Protein AF-A0A7V2SZ20-F1 (afdb_monomer)

InterPro domains:
  IPR017896 4Fe-4S ferredoxin-type, iron-sulphur binding domain [PS51379] (217-249)
  IPR017900 4Fe-4S ferredoxin, iron-sulphur binding, conserved site [PS00198] (228-239)

Organism: NCBI:txid1156395

pLDDT: mean 83.68, std 10.07, range [47.56, 97.12]

Secondary structure (DSSP, 8-state):
----EEEEEHHHHHHHHHTS-TTEEEE--HHHHTS--S--TTSHHHHHS-SS----B-----TTSTTTT--BPPPPPSSEEEEEEE-HHHHHHHHHHHTT-TT-HHHHHHHHHSEEEEE--SS--TT--TTTTT--TT--TT-SEEEEEETTEEEEEEEEE-SHHHHHHHHHTSGGGSEE-SSHHHHHHHHHHT----S----SHHHHTS-HHHHHT-THHHHHHTT-----HHHHH-TT---------

Structure (mmCIF, N/CA/C/O backbone):
data_AF-A0A7V2SZ20-F1
#
_entry.id   AF-A0A7V2SZ20-F1
#
loop_
_atom_site.group_PDB
_atom_site.id
_atom_site.type_symbol
_atom_site.label_atom_id
_atom_site.label_alt_id
_atom_site.label_comp_id
_atom_site.label_asym_id
_atom_site.label_entity_id
_atom_site.label_seq_id
_atom_site.pdbx_PDB_ins_code
_atom_site.Cartn_x
_atom_site.Cartn_y
_atom_site.Cartn_z
_atom_site.occupancy
_atom_site.B_iso_or_equiv
_atom_site.auth_seq_id
_atom_site.auth_comp_id
_atom_site.auth_asym_id
_atom_site.auth_atom_id
_atom_site.pdbx_PDB_model_num
ATOM 1 N N . MET A 1 1 ? 5.668 -12.958 22.978 1.00 47.56 1 MET A N 1
ATOM 2 C CA . MET A 1 1 ? 5.642 -11.815 22.041 1.00 47.56 1 MET A CA 1
ATOM 3 C C . MET A 1 1 ? 5.321 -10.561 22.834 1.00 47.56 1 MET A C 1
ATOM 5 O O . MET A 1 1 ? 4.326 -10.561 23.548 1.00 47.56 1 MET A O 1
ATOM 9 N N . ARG A 1 2 ? 6.185 -9.540 22.807 1.00 55.19 2 ARG A N 1
ATOM 10 C CA . ARG A 1 2 ? 5.861 -8.229 23.386 1.00 55.19 2 ARG A CA 1
ATOM 11 C C . ARG A 1 2 ? 4.983 -7.512 22.365 1.00 55.19 2 ARG A C 1
ATOM 13 O O . ARG A 1 2 ? 5.478 -7.175 21.301 1.00 55.19 2 ARG A O 1
ATOM 20 N N . TYR A 1 3 ? 3.700 -7.337 22.652 1.00 61.41 3 TYR A N 1
ATOM 21 C CA . TYR A 1 3 ? 2.821 -6.573 21.772 1.00 61.41 3 TYR A CA 1
ATOM 22 C C . TYR A 1 3 ? 3.306 -5.115 21.709 1.00 61.41 3 TYR A C 1
ATOM 24 O O . TYR A 1 3 ? 3.469 -4.470 22.748 1.00 61.41 3 TYR A O 1
ATOM 32 N N . SER A 1 4 ? 3.564 -4.604 20.503 1.00 76.88 4 SER A N 1
ATOM 33 C CA . SER A 1 4 ? 3.861 -3.190 20.253 1.00 76.88 4 SER A CA 1
ATOM 34 C C . SER A 1 4 ? 2.567 -2.505 19.814 1.00 76.88 4 SER A C 1
ATOM 36 O O . SER A 1 4 ? 2.283 -2.366 18.621 1.00 76.88 4 SER A O 1
ATOM 38 N N . VAL A 1 5 ? 1.729 -2.186 20.797 1.00 86.75 5 VAL A N 1
ATOM 39 C CA . VAL A 1 5 ? 0.453 -1.510 20.568 1.00 86.75 5 VAL A CA 1
ATOM 40 C C . VAL A 1 5 ? 0.502 -0.135 21.185 1.00 86.75 5 VAL A C 1
ATOM 42 O O . VAL A 1 5 ? 0.934 0.038 22.330 1.00 86.75 5 VAL A O 1
ATOM 45 N N . TYR A 1 6 ? 0.062 0.823 20.393 1.00 90.25 6 TYR A N 1
ATOM 46 C CA . TYR A 1 6 ? 0.152 2.229 20.695 1.00 90.25 6 TYR A CA 1
ATOM 47 C C . TYR A 1 6 ? -1.144 2.930 20.319 1.00 90.25 6 TYR A C 1
ATOM 49 O O . TYR A 1 6 ? -1.797 2.552 19.350 1.00 90.25 6 TYR A O 1
ATOM 57 N N . ARG A 1 7 ? -1.486 3.978 21.059 1.00 90.69 7 ARG A N 1
ATOM 58 C CA . ARG A 1 7 ? -2.560 4.912 20.731 1.00 90.69 7 ARG A CA 1
ATOM 59 C C . ARG A 1 7 ? -1.986 6.262 20.334 1.00 90.69 7 ARG A C 1
ATOM 61 O O . ARG A 1 7 ? -0.976 6.698 20.891 1.00 90.69 7 ARG A O 1
ATOM 68 N N . ILE A 1 8 ? -2.668 6.926 19.412 1.00 90.88 8 ILE A N 1
ATOM 69 C CA . ILE A 1 8 ? -2.431 8.322 19.045 1.00 90.88 8 ILE A CA 1
ATOM 70 C C . ILE A 1 8 ? -3.767 9.034 18.853 1.00 90.88 8 ILE A C 1
ATOM 72 O O . ILE A 1 8 ? -4.726 8.443 18.357 1.00 90.88 8 ILE A O 1
ATOM 76 N N . GLU A 1 9 ? -3.829 10.304 19.232 1.00 90.31 9 GLU A N 1
ATOM 77 C CA . GLU A 1 9 ? -4.946 11.175 18.868 1.00 90.31 9 GLU A CA 1
ATOM 78 C C . GLU A 1 9 ? -4.891 11.476 17.364 1.00 90.31 9 GLU A C 1
ATOM 80 O O . GLU A 1 9 ? -3.842 11.854 16.839 1.00 90.31 9 GLU A O 1
ATOM 85 N N . ARG A 1 10 ? -6.018 11.366 16.657 1.00 87.94 10 ARG A N 1
ATOM 86 C CA . ARG A 1 10 ? -6.118 11.633 15.211 1.00 87.94 10 ARG A CA 1
ATOM 87 C C . ARG A 1 10 ? -5.582 13.002 14.836 1.00 87.94 10 ARG A C 1
ATOM 89 O O . ARG A 1 10 ? -4.853 13.118 13.857 1.00 87.94 10 ARG A O 1
ATOM 96 N N . ALA A 1 11 ? -5.905 14.019 15.633 1.00 86.19 11 ALA A N 1
ATOM 97 C CA . ALA A 1 11 ? -5.459 15.391 15.406 1.00 86.19 11 ALA A CA 1
ATOM 98 C C . ALA A 1 11 ? -3.926 15.535 15.439 1.00 86.19 11 ALA A C 1
ATOM 100 O O . ALA A 1 11 ? -3.379 16.434 14.808 1.00 86.19 11 ALA A O 1
ATOM 101 N N . ARG A 1 12 ? -3.233 14.628 16.137 1.00 87.62 12 ARG A N 1
ATOM 102 C CA . ARG A 1 12 ? -1.775 14.630 16.298 1.00 87.62 12 ARG A CA 1
ATOM 103 C C . ARG A 1 12 ? -1.058 13.711 15.315 1.00 87.62 12 ARG A C 1
ATOM 105 O O . ARG A 1 12 ? 0.167 13.682 15.289 1.00 87.62 12 ARG A O 1
ATOM 112 N N . LEU A 1 13 ? -1.798 12.964 14.497 1.00 86.25 13 LEU A N 1
ATOM 113 C CA . LEU A 1 13 ? -1.219 12.006 13.565 1.00 86.25 13 LEU A CA 1
ATOM 114 C C . LEU A 1 13 ? -0.343 12.691 12.513 1.00 86.25 13 LEU A C 1
ATOM 116 O O . LEU A 1 13 ? 0.813 12.322 12.347 1.00 86.25 13 LEU A O 1
ATOM 120 N N . ILE A 1 14 ? -0.877 13.709 11.836 1.00 83.38 14 ILE A N 1
ATOM 121 C CA . ILE A 1 14 ? -0.133 14.447 10.807 1.00 83.38 14 ILE A CA 1
ATOM 122 C C . ILE A 1 14 ? 1.063 15.185 11.421 1.00 83.38 14 ILE A C 1
ATOM 124 O O . ILE A 1 14 ? 2.145 15.183 10.843 1.00 83.38 14 ILE A O 1
ATOM 128 N N . GLU A 1 15 ? 0.903 15.754 12.621 1.00 84.81 15 GLU A N 1
ATOM 129 C CA . GLU A 1 15 ? 2.015 16.344 13.378 1.00 84.81 15 GLU A CA 1
ATOM 130 C C . GLU A 1 15 ? 3.124 15.309 13.616 1.00 84.81 15 GLU A C 1
ATOM 132 O O . GLU A 1 15 ? 4.286 15.581 13.327 1.00 84.81 15 GLU A O 1
ATOM 137 N N . ALA A 1 16 ? 2.766 14.102 14.060 1.00 87.38 16 ALA A N 1
ATOM 138 C CA . ALA A 1 16 ? 3.731 13.043 14.315 1.00 87.38 16 ALA A CA 1
ATOM 139 C C . ALA A 1 16 ? 4.468 12.577 13.056 1.00 87.38 16 ALA A C 1
ATOM 141 O O . ALA A 1 16 ? 5.669 12.323 13.113 1.00 87.38 16 ALA A O 1
ATOM 142 N N . LEU A 1 17 ? 3.778 12.517 11.917 1.00 88.25 17 LEU A N 1
ATOM 143 C CA . LEU A 1 17 ? 4.405 12.213 10.631 1.00 88.25 17 LEU A CA 1
ATOM 144 C C . LEU A 1 17 ? 5.370 13.317 10.187 1.00 88.25 17 LEU A C 1
ATOM 146 O O . LEU A 1 17 ? 6.460 13.011 9.717 1.00 88.25 17 LEU A O 1
ATOM 150 N N . ASN A 1 18 ? 5.018 14.586 10.402 1.00 86.31 18 ASN A N 1
ATOM 151 C CA . ASN A 1 18 ? 5.876 15.729 10.074 1.00 86.31 18 ASN A CA 1
ATOM 152 C C . ASN A 1 18 ? 7.115 15.844 10.978 1.00 86.31 18 ASN A C 1
ATOM 154 O O . ASN A 1 18 ? 8.067 16.539 10.629 1.00 86.31 18 ASN A O 1
ATOM 158 N N . MET A 1 19 ? 7.108 15.192 12.144 1.00 87.50 19 MET A N 1
ATOM 159 C CA . MET A 1 19 ? 8.262 15.121 13.044 1.00 87.50 19 MET A CA 1
ATOM 160 C C . MET A 1 19 ? 9.274 14.040 12.651 1.00 87.50 19 MET A C 1
ATOM 162 O O . MET A 1 19 ? 10.372 14.018 13.212 1.00 87.50 19 MET A O 1
ATOM 166 N N . LEU A 1 20 ? 8.935 13.152 11.708 1.00 88.50 20 LEU A N 1
ATOM 167 C CA . LEU A 1 20 ? 9.898 12.199 11.169 1.00 88.50 20 LEU A CA 1
ATOM 168 C C . LEU A 1 20 ? 11.041 12.965 10.492 1.00 88.50 20 LEU A C 1
ATOM 170 O O . LEU A 1 20 ? 10.834 13.933 9.763 1.00 88.50 20 LEU A O 1
ATOM 174 N N . GLY A 1 21 ? 12.274 12.549 10.784 1.00 84.25 21 GLY A N 1
ATOM 175 C CA . GLY A 1 21 ? 13.464 13.227 10.283 1.00 84.25 21 GLY A CA 1
ATOM 176 C C . GLY A 1 21 ? 13.606 13.145 8.755 1.00 84.25 21 GLY A C 1
ATOM 177 O O . GLY A 1 21 ? 12.919 12.363 8.099 1.00 84.25 21 GLY A O 1
ATOM 178 N N . PRO A 1 22 ? 14.587 13.863 8.172 1.00 84.75 22 PRO A N 1
ATOM 179 C CA . PRO A 1 22 ? 14.825 13.892 6.722 1.00 84.75 22 PRO A CA 1
ATOM 180 C C . PRO A 1 22 ? 15.215 12.531 6.119 1.00 84.75 22 PRO A C 1
ATOM 182 O O . PRO A 1 22 ? 15.354 12.417 4.907 1.00 84.75 22 PRO A O 1
ATOM 185 N N . GLY A 1 23 ? 15.411 11.503 6.951 1.00 89.38 23 GLY A N 1
ATOM 186 C CA . GLY A 1 23 ? 15.614 10.122 6.523 1.00 89.38 23 GLY A CA 1
ATOM 187 C C . GLY A 1 23 ? 14.341 9.414 6.049 1.00 89.38 23 GLY A C 1
ATOM 188 O O . GLY A 1 23 ? 14.448 8.269 5.621 1.00 89.38 23 GLY A O 1
ATOM 189 N N . PHE A 1 24 ? 13.165 10.049 6.099 1.00 91.25 24 PHE A N 1
ATOM 190 C CA . PHE A 1 24 ? 11.902 9.464 5.639 1.00 91.25 24 PHE A CA 1
ATOM 191 C C . PHE A 1 24 ? 11.299 10.224 4.450 1.00 91.25 24 PHE A C 1
ATOM 193 O O . PHE A 1 24 ? 11.186 11.445 4.474 1.00 91.25 24 PHE A O 1
ATOM 200 N N . ASP A 1 25 ? 10.866 9.476 3.432 1.00 90.81 25 ASP A N 1
ATOM 201 C CA . ASP A 1 25 ? 9.968 9.951 2.368 1.00 90.81 25 ASP A CA 1
ATOM 202 C C . ASP A 1 25 ? 8.540 9.512 2.723 1.00 90.81 25 ASP A C 1
ATOM 204 O O . ASP A 1 25 ? 8.158 8.363 2.482 1.00 90.81 25 ASP A O 1
ATOM 208 N N . VAL A 1 26 ? 7.784 10.384 3.395 1.00 91.19 26 VAL A N 1
ATOM 209 C CA . VAL A 1 26 ? 6.439 10.067 3.898 1.00 91.19 26 VAL A CA 1
ATOM 210 C C . VAL A 1 26 ? 5.403 10.300 2.806 1.00 91.19 26 VAL A C 1
ATOM 212 O O . VAL A 1 26 ? 5.214 11.422 2.348 1.00 91.19 26 VAL A O 1
ATOM 215 N N . ARG A 1 27 ? 4.676 9.244 2.435 1.00 89.19 27 ARG A N 1
ATOM 216 C CA . ARG A 1 27 ? 3.598 9.295 1.443 1.00 89.19 27 ARG A CA 1
ATOM 217 C C . ARG A 1 27 ? 2.273 8.952 2.099 1.00 89.19 27 ARG A C 1
ATOM 219 O O . ARG A 1 27 ? 2.023 7.794 2.444 1.00 89.19 27 ARG A O 1
ATOM 226 N N . VAL A 1 28 ? 1.42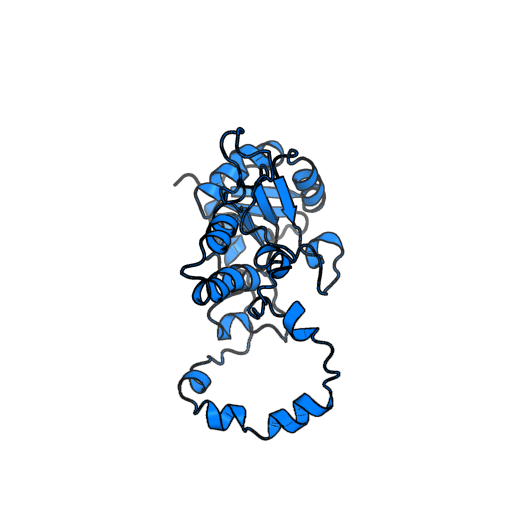1 9.961 2.251 1.00 85.38 28 VAL A N 1
ATOM 227 C CA . VAL A 1 28 ? 0.076 9.811 2.811 1.00 85.38 28 VAL A CA 1
ATOM 228 C C . VAL A 1 28 ? -0.950 9.928 1.677 1.00 85.38 28 VAL A C 1
ATOM 230 O O . VAL A 1 28 ? -0.963 10.928 0.961 1.00 85.38 28 VAL A O 1
ATOM 233 N N . PRO A 1 29 ? -1.822 8.930 1.460 1.00 75.56 29 PRO A N 1
ATOM 234 C CA . PRO A 1 29 ? -2.831 9.004 0.416 1.00 75.56 29 PRO A CA 1
ATOM 235 C C . PRO A 1 29 ? -3.794 10.196 0.603 1.00 75.56 29 PRO A C 1
ATOM 237 O O . PRO A 1 29 ? -4.192 10.479 1.737 1.00 75.56 29 PRO A O 1
ATOM 240 N N . PRO A 1 30 ? -4.303 10.806 -0.489 1.00 68.75 30 PRO A N 1
ATOM 241 C CA . PRO A 1 30 ? -5.163 11.998 -0.424 1.00 68.75 30 PRO A CA 1
ATOM 242 C C . PRO A 1 30 ? -6.405 11.854 0.466 1.00 68.75 30 PRO A C 1
ATOM 244 O O . PRO A 1 30 ? -6.830 12.799 1.122 1.00 68.75 30 PRO A O 1
ATOM 247 N N . HIS A 1 31 ? -6.964 10.646 0.564 1.00 68.56 31 HIS A N 1
ATOM 248 C CA . HIS A 1 31 ? -8.143 10.395 1.392 1.00 68.56 31 HIS A CA 1
ATOM 249 C C . HIS A 1 31 ? -7.899 10.589 2.903 1.00 68.56 31 HIS A C 1
ATOM 251 O O . HIS A 1 31 ? -8.866 10.690 3.654 1.00 68.56 31 HIS A O 1
ATOM 257 N N . LEU A 1 32 ? -6.637 10.606 3.348 1.00 67.00 32 LEU A N 1
ATOM 258 C CA . LEU A 1 32 ? -6.241 10.927 4.722 1.00 67.00 32 LEU A CA 1
ATOM 259 C C . LEU A 1 32 ? -5.760 12.374 4.877 1.00 67.00 32 LEU A C 1
ATOM 261 O O . LEU A 1 32 ? -5.959 12.944 5.944 1.00 67.00 32 LEU A O 1
ATOM 265 N N . GLU A 1 33 ? -5.159 12.966 3.843 1.00 63.44 33 GLU A N 1
ATOM 266 C CA . GLU A 1 33 ? -4.656 14.348 3.892 1.00 63.44 33 GLU A CA 1
ATOM 267 C C . GLU A 1 33 ? -5.748 15.393 3.638 1.00 63.44 33 GLU A C 1
ATOM 269 O O . GLU A 1 33 ? -5.880 16.356 4.390 1.00 63.44 33 GLU A O 1
ATOM 274 N N . THR A 1 34 ? -6.534 15.217 2.575 1.00 60.56 34 THR A N 1
ATOM 275 C CA . THR A 1 34 ? -7.498 16.216 2.082 1.00 60.56 34 THR A CA 1
ATOM 276 C C . THR A 1 34 ? -8.938 15.710 2.101 1.00 60.56 34 THR A C 1
ATOM 278 O O . THR A 1 34 ? -9.873 16.480 1.890 1.00 60.56 34 THR A O 1
ATOM 281 N N . GLY A 1 35 ? -9.139 14.410 2.347 1.00 60.69 35 GLY A N 1
ATOM 282 C CA . GLY A 1 35 ? -10.445 13.755 2.243 1.00 60.69 35 GLY A CA 1
ATOM 283 C C . GLY A 1 35 ? -10.925 13.575 0.798 1.00 60.69 35 GLY A C 1
ATOM 284 O O . GLY A 1 35 ? -12.025 13.066 0.574 1.00 60.69 35 GLY A O 1
ATOM 285 N N . GLU A 1 36 ? -10.113 13.957 -0.190 1.00 53.22 36 GLU A N 1
ATOM 286 C CA . GLU A 1 36 ? -10.433 13.806 -1.605 1.00 53.22 36 GLU A CA 1
ATOM 287 C C . GLU A 1 36 ? -10.162 12.380 -2.098 1.00 53.22 36 GLU A C 1
ATOM 289 O O . GLU A 1 36 ? -9.275 11.664 -1.623 1.00 53.22 36 GLU A O 1
ATOM 294 N N . SER A 1 37 ? -10.930 11.960 -3.105 1.00 52.62 37 SER A N 1
ATOM 295 C CA . SER A 1 37 ? -10.719 10.696 -3.809 1.00 52.62 37 SER A CA 1
ATOM 296 C C . SER A 1 37 ? -10.326 10.968 -5.261 1.00 52.62 37 SER A C 1
ATOM 298 O O . SER A 1 37 ? -11.117 11.532 -6.013 1.00 52.62 37 SER A O 1
ATOM 300 N N . GLY A 1 38 ? -9.137 10.540 -5.681 1.00 51.97 38 GLY A N 1
ATOM 301 C CA . GLY A 1 38 ? -8.628 10.763 -7.039 1.00 51.97 38 GLY A CA 1
ATOM 302 C C . GLY A 1 38 ? -7.131 10.462 -7.128 1.00 51.97 38 GLY A C 1
ATOM 303 O O . GLY A 1 38 ? -6.505 10.389 -6.074 1.00 51.97 38 GLY A O 1
ATOM 304 N N . PRO A 1 39 ? -6.570 10.225 -8.334 1.00 55.41 39 PRO A N 1
ATOM 305 C CA . PRO A 1 39 ? -5.152 9.917 -8.513 1.00 55.41 39 PRO A CA 1
ATOM 306 C C . PRO A 1 39 ? -4.273 11.028 -7.929 1.00 55.41 39 PRO A C 1
ATOM 308 O O . PRO A 1 39 ? -4.490 12.196 -8.233 1.00 55.41 39 PRO A O 1
ATOM 311 N N . GLY A 1 40 ? -3.305 10.665 -7.088 1.00 63.84 40 GLY A N 1
ATOM 312 C CA . GLY A 1 40 ? -2.394 11.606 -6.433 1.00 63.84 40 GLY A CA 1
ATOM 313 C C . GLY A 1 40 ? -0.974 11.050 -6.359 1.00 63.84 40 GLY A C 1
ATOM 314 O O . GLY A 1 40 ? -0.773 9.839 -6.450 1.00 63.84 40 GLY A O 1
ATOM 315 N N . GLU A 1 41 ? 0.010 11.930 -6.183 1.00 66.06 41 GLU A N 1
ATOM 316 C CA . GLU A 1 41 ? 1.439 11.573 -6.146 1.00 66.06 41 GLU A CA 1
ATOM 317 C C . GLU A 1 41 ? 1.789 10.621 -4.989 1.00 66.06 41 GLU A C 1
ATOM 319 O O . GLU A 1 41 ? 2.697 9.800 -5.111 1.00 66.06 41 GLU A O 1
ATOM 324 N N . ASN A 1 42 ? 0.992 10.641 -3.917 1.00 74.75 42 ASN A N 1
ATOM 325 C CA . ASN A 1 42 ? 1.162 9.813 -2.720 1.00 74.75 42 ASN A CA 1
ATOM 326 C C . ASN A 1 42 ? 0.414 8.467 -2.773 1.00 74.75 42 ASN A C 1
ATOM 328 O O . ASN A 1 42 ? 0.149 7.843 -1.744 1.00 74.75 42 ASN A O 1
ATOM 332 N N . MET A 1 43 ? 0.013 8.010 -3.961 1.00 79.25 43 MET A N 1
ATOM 333 C CA . MET A 1 43 ? -0.642 6.714 -4.121 1.00 79.25 43 MET A CA 1
ATOM 334 C C . MET A 1 43 ? 0.330 5.537 -4.076 1.00 79.25 43 MET A C 1
ATOM 336 O O . MET A 1 43 ? 1.502 5.633 -4.426 1.00 79.25 43 MET A O 1
ATOM 340 N N . VAL A 1 44 ? -0.206 4.357 -3.754 1.00 87.88 44 VAL A N 1
ATOM 341 C CA . VAL A 1 44 ? 0.557 3.103 -3.817 1.00 87.88 44 VAL A CA 1
ATOM 342 C C . VAL A 1 44 ? 1.142 2.851 -5.214 1.00 87.88 44 VAL A C 1
ATOM 344 O O . VAL A 1 44 ? 2.247 2.336 -5.339 1.00 87.88 44 VAL A O 1
ATOM 347 N N . LYS A 1 45 ? 0.437 3.266 -6.276 1.00 87.50 45 LYS A N 1
ATOM 348 C CA . LYS A 1 45 ? 0.864 3.063 -7.666 1.00 87.50 45 LYS A CA 1
ATOM 349 C C . LYS A 1 45 ? 2.111 3.872 -8.029 1.00 87.50 45 LYS A C 1
ATOM 351 O O . LYS A 1 45 ? 3.027 3.312 -8.610 1.00 87.50 45 LYS A O 1
ATOM 356 N N . THR A 1 46 ? 2.155 5.157 -7.685 1.00 85.62 46 THR A N 1
ATOM 357 C CA . THR A 1 46 ? 3.313 6.039 -7.940 1.00 85.62 46 THR A CA 1
ATOM 358 C C . THR A 1 46 ? 4.516 5.673 -7.075 1.00 85.62 46 THR A C 1
ATOM 360 O O . THR A 1 46 ? 5.649 6.017 -7.402 1.00 85.62 46 THR A O 1
ATOM 363 N N . PHE A 1 47 ? 4.284 4.969 -5.966 1.00 88.19 47 PHE A N 1
ATOM 364 C CA . PHE A 1 47 ? 5.341 4.314 -5.211 1.00 88.19 47 PHE A CA 1
ATOM 365 C C . PHE A 1 47 ? 5.866 3.057 -5.906 1.00 88.19 47 PHE A C 1
ATOM 367 O O . PHE A 1 47 ? 7.070 2.953 -6.088 1.00 88.19 47 PHE A O 1
ATOM 374 N N . MET A 1 48 ? 4.996 2.130 -6.318 1.00 88.31 48 MET A N 1
ATOM 375 C CA . MET A 1 48 ? 5.419 0.912 -7.027 1.00 88.31 48 MET A CA 1
ATOM 376 C C . MET A 1 48 ? 6.124 1.223 -8.350 1.00 88.31 48 MET A C 1
ATOM 378 O O . MET A 1 48 ? 7.093 0.556 -8.695 1.00 88.31 48 MET A O 1
ATOM 382 N N . PHE A 1 49 ? 5.632 2.235 -9.067 1.00 87.00 49 PHE A N 1
ATOM 383 C CA . PHE A 1 49 ? 6.047 2.585 -10.422 1.00 87.00 49 PHE A CA 1
ATOM 384 C C . PHE A 1 49 ? 6.407 4.077 -10.491 1.00 87.00 49 PHE A C 1
ATOM 386 O O . PHE A 1 49 ? 5.552 4.906 -10.835 1.00 87.00 49 PHE A O 1
ATOM 393 N N . PRO A 1 50 ? 7.642 4.453 -10.111 1.00 84.50 50 PRO A N 1
ATOM 394 C CA . PRO A 1 50 ? 8.120 5.819 -10.300 1.00 84.50 50 PRO A CA 1
ATOM 395 C C . PRO A 1 50 ? 8.143 6.185 -11.795 1.00 84.50 50 PRO A C 1
ATOM 397 O O . PRO A 1 50 ? 8.336 5.327 -12.649 1.00 84.50 50 PRO A O 1
ATOM 400 N N . GLN A 1 51 ? 7.920 7.465 -12.117 1.00 76.56 51 GLN A N 1
ATOM 401 C CA . GLN A 1 51 ? 7.804 7.925 -13.511 1.00 76.56 51 GLN A CA 1
ATOM 402 C C . GLN A 1 51 ? 9.135 7.823 -14.279 1.00 76.56 51 GLN A C 1
ATOM 404 O O . GLN A 1 51 ? 9.139 7.258 -15.368 1.00 76.56 51 GLN A O 1
ATOM 409 N N . PRO A 1 52 ? 10.267 8.294 -13.724 1.00 82.75 52 PRO A N 1
ATOM 410 C CA . PRO A 1 52 ? 11.571 7.803 -14.136 1.00 82.75 52 PRO A CA 1
ATOM 411 C C . PRO A 1 52 ? 12.165 6.879 -13.070 1.00 82.75 52 PRO A C 1
ATOM 413 O O . PRO A 1 52 ? 12.186 7.199 -11.878 1.00 82.75 52 PRO A O 1
ATOM 416 N N . GLU A 1 53 ? 12.724 5.762 -13.519 1.00 83.94 53 GLU A N 1
ATOM 417 C CA . GLU A 1 53 ? 13.574 4.897 -12.711 1.00 83.94 53 GLU A CA 1
ATOM 418 C C . GLU A 1 53 ? 14.964 4.849 -13.338 1.00 83.94 53 GLU A C 1
ATOM 420 O O . GLU A 1 53 ? 15.135 4.452 -14.489 1.00 83.94 53 GLU A O 1
ATOM 425 N N . VAL A 1 54 ? 15.973 5.305 -12.596 1.00 84.25 54 VAL A N 1
ATOM 426 C CA . VAL A 1 54 ? 17.357 5.241 -13.069 1.00 84.25 54 VAL A CA 1
ATOM 427 C C . VAL A 1 54 ? 17.816 3.793 -12.971 1.00 84.25 54 VAL A C 1
ATOM 429 O O . VAL A 1 54 ? 17.968 3.285 -11.867 1.00 84.25 54 VAL A O 1
ATOM 432 N N . LEU A 1 55 ? 18.068 3.143 -14.106 1.00 84.06 55 LEU A N 1
ATOM 433 C CA . LEU A 1 55 ? 18.578 1.768 -14.134 1.00 84.06 55 LEU A CA 1
ATOM 434 C C . LEU A 1 55 ? 20.102 1.714 -13.997 1.00 84.06 55 LEU A C 1
ATOM 436 O O . LEU A 1 55 ? 20.656 0.789 -13.414 1.00 84.06 55 LEU A O 1
ATOM 440 N N . PHE A 1 56 ? 20.808 2.716 -14.515 1.00 85.38 56 PHE A N 1
ATOM 441 C CA . PHE A 1 56 ? 22.258 2.792 -14.399 1.00 85.38 56 PHE A CA 1
ATOM 442 C C . PHE A 1 56 ? 22.762 4.221 -14.553 1.00 85.38 56 PHE A C 1
ATOM 444 O O . PHE A 1 56 ? 22.114 5.096 -15.123 1.00 85.38 56 PHE A O 1
ATOM 451 N N . THR A 1 57 ? 23.967 4.447 -14.046 1.00 84.56 57 THR A N 1
ATOM 452 C CA . THR A 1 57 ? 24.732 5.675 -14.241 1.00 84.56 57 THR A CA 1
ATOM 453 C C . THR A 1 57 ? 26.101 5.328 -14.807 1.00 84.56 57 THR A C 1
ATOM 455 O O . THR A 1 57 ? 26.649 4.264 -14.526 1.00 84.56 57 THR A O 1
ATOM 458 N N . PHE A 1 58 ? 26.671 6.229 -15.599 1.00 85.00 58 PHE A N 1
ATOM 459 C CA . PHE A 1 58 ? 28.038 6.108 -16.093 1.00 85.00 58 PHE A CA 1
ATOM 460 C C . PHE A 1 58 ? 28.693 7.487 -16.126 1.00 85.00 58 PHE A C 1
ATOM 462 O O . PHE A 1 58 ? 28.019 8.520 -16.165 1.00 85.00 58 PHE A O 1
ATOM 469 N N . LYS A 1 59 ? 30.025 7.516 -16.081 1.00 81.62 59 LYS A N 1
ATOM 470 C CA . LYS A 1 59 ? 30.801 8.756 -16.151 1.00 81.62 59 LYS A CA 1
ATOM 471 C C . LYS A 1 59 ? 31.523 8.829 -17.487 1.00 81.62 59 LYS A C 1
ATOM 473 O O . LYS A 1 59 ? 32.344 7.969 -17.789 1.00 81.62 59 LYS A O 1
ATOM 478 N N . LYS A 1 60 ? 31.269 9.899 -18.243 1.00 80.12 60 LYS A N 1
ATOM 479 C CA . LYS A 1 60 ? 32.114 10.283 -19.379 1.00 80.12 60 LYS A CA 1
ATOM 480 C C . LYS A 1 60 ? 33.324 11.046 -18.841 1.00 80.12 60 LYS A C 1
ATOM 482 O O . LYS A 1 60 ? 33.165 12.138 -18.299 1.00 80.12 60 LYS A O 1
ATOM 487 N N . ALA A 1 61 ? 34.521 10.488 -18.980 1.00 73.25 61 ALA A N 1
ATOM 488 C CA . ALA A 1 61 ? 35.771 11.184 -18.677 1.00 73.25 61 ALA A CA 1
ATOM 489 C C . ALA A 1 61 ? 36.864 10.783 -19.690 1.00 73.25 61 ALA A C 1
ATOM 491 O O . ALA A 1 61 ? 36.626 9.915 -20.529 1.00 73.25 61 ALA A O 1
ATOM 492 N N . PRO A 1 62 ? 38.045 11.428 -19.688 1.00 72.94 62 PRO A N 1
ATOM 493 C CA . PRO A 1 62 ? 39.145 11.030 -20.561 1.00 72.94 62 PRO A CA 1
ATOM 494 C C . PRO A 1 62 ? 39.546 9.568 -20.296 1.00 72.94 62 PRO A C 1
ATOM 496 O O . PRO A 1 62 ? 39.514 9.163 -19.135 1.00 72.94 62 PRO A O 1
ATOM 499 N N . PRO A 1 63 ? 40.025 8.807 -21.299 1.00 66.88 63 PRO A N 1
ATOM 500 C CA . PRO A 1 63 ? 40.379 7.383 -21.158 1.00 66.88 63 PRO A CA 1
ATOM 501 C C . PRO A 1 63 ? 41.425 7.064 -20.075 1.00 66.88 63 PRO A C 1
ATOM 503 O O . PRO A 1 63 ? 41.694 5.906 -19.784 1.00 66.88 63 PRO A O 1
ATOM 506 N N . THR A 1 64 ? 42.070 8.091 -19.522 1.00 71.12 64 THR A N 1
ATOM 507 C CA . THR A 1 64 ? 43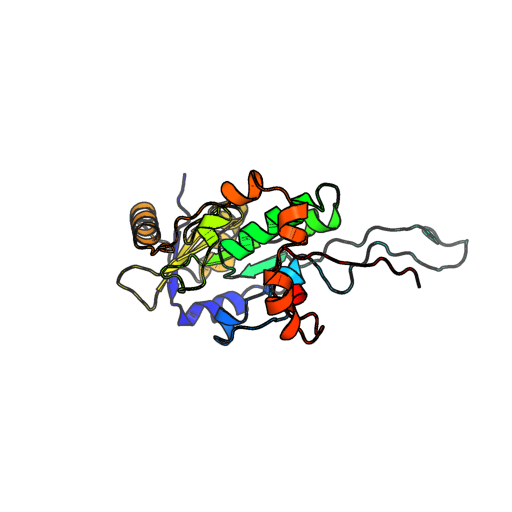.075 8.004 -18.461 1.00 71.12 64 THR A CA 1
ATOM 508 C C . THR A 1 64 ? 42.487 8.035 -17.051 1.00 71.12 64 THR A C 1
ATOM 510 O O . THR A 1 64 ? 43.239 7.883 -16.093 1.00 71.12 64 THR A O 1
ATOM 513 N N . ALA A 1 65 ? 41.191 8.313 -16.895 1.00 70.81 65 ALA A N 1
ATOM 514 C CA . ALA A 1 65 ? 40.528 8.273 -15.599 1.00 70.81 65 ALA A CA 1
ATOM 515 C C . ALA A 1 65 ? 40.073 6.841 -15.279 1.00 70.81 65 ALA A C 1
ATOM 517 O O . ALA A 1 65 ? 39.598 6.118 -16.152 1.00 70.81 65 ALA A O 1
ATOM 518 N N . GLU A 1 66 ? 40.214 6.437 -14.017 1.00 69.81 66 GLU A N 1
ATOM 519 C CA . GLU A 1 66 ? 39.606 5.202 -13.524 1.00 69.81 66 GLU A CA 1
ATOM 520 C C . GLU A 1 66 ? 38.073 5.306 -13.629 1.00 69.81 66 GLU A C 1
ATOM 522 O O . GLU A 1 66 ? 37.498 6.387 -13.477 1.00 69.81 66 GLU A O 1
ATOM 527 N N . ASP A 1 67 ? 37.413 4.177 -13.892 1.00 67.44 67 ASP A N 1
ATOM 528 C CA . ASP A 1 67 ? 35.951 4.041 -13.932 1.00 67.44 67 ASP A CA 1
ATOM 529 C C . ASP A 1 67 ? 35.184 4.794 -15.040 1.00 67.44 67 ASP A C 1
ATOM 531 O O . ASP A 1 67 ? 33.987 5.072 -14.902 1.00 67.44 67 ASP A O 1
ATOM 535 N N . VAL A 1 68 ? 35.844 5.118 -16.150 1.00 72.25 68 VAL A N 1
ATOM 536 C CA . VAL A 1 68 ? 35.187 5.683 -17.340 1.00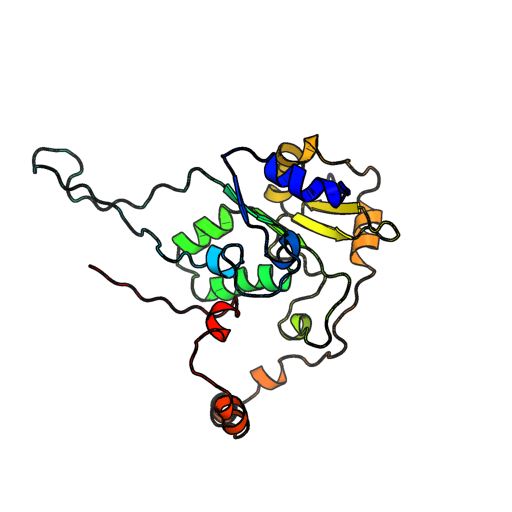 72.25 68 VAL A CA 1
ATOM 537 C C . VAL A 1 68 ? 34.415 4.601 -18.091 1.00 72.25 68 VAL A C 1
ATOM 539 O O . VAL A 1 68 ? 34.890 3.477 -18.217 1.00 72.25 68 VAL A O 1
ATOM 542 N N . ASP A 1 69 ? 33.216 4.944 -18.570 1.00 71.25 69 ASP A N 1
ATOM 543 C CA . ASP A 1 69 ? 32.319 4.059 -19.333 1.00 71.25 69 ASP A CA 1
ATOM 544 C C . ASP A 1 69 ? 31.878 2.772 -18.600 1.00 71.25 69 ASP A C 1
ATOM 546 O O . ASP A 1 69 ? 31.304 1.865 -19.204 1.00 71.25 69 ASP A O 1
ATOM 550 N N . LEU A 1 70 ? 32.079 2.694 -17.279 1.00 80.44 70 LEU A N 1
ATOM 551 C CA . LEU A 1 70 ? 31.529 1.618 -16.455 1.00 80.44 70 LEU A CA 1
ATOM 552 C C . LEU A 1 70 ? 30.085 1.933 -16.058 1.00 80.44 70 LEU A C 1
ATOM 554 O O . LEU A 1 70 ? 29.822 2.924 -15.371 1.00 80.44 70 LEU A O 1
ATOM 558 N N . LEU A 1 71 ? 29.165 1.051 -16.451 1.00 84.00 71 LEU A N 1
ATOM 559 C CA . LEU A 1 71 ? 27.786 1.059 -15.970 1.00 84.00 71 LEU A CA 1
ATOM 560 C C . LEU A 1 71 ? 27.759 0.737 -14.473 1.00 84.00 71 LEU A C 1
ATOM 562 O O . LEU A 1 71 ? 28.351 -0.245 -14.022 1.00 84.00 71 LEU A O 1
ATOM 566 N N . ARG A 1 72 ? 27.061 1.568 -13.702 1.00 83.19 72 ARG A N 1
ATOM 567 C CA . ARG A 1 72 ? 26.865 1.401 -12.261 1.00 83.19 72 ARG A CA 1
ATOM 568 C C . ARG A 1 72 ? 25.387 1.385 -11.943 1.00 83.19 72 ARG A C 1
ATOM 570 O O . ARG A 1 72 ? 24.677 2.299 -12.362 1.00 83.19 72 ARG A O 1
ATOM 577 N N . GLU A 1 73 ? 24.958 0.412 -11.149 1.00 83.38 73 GLU A N 1
ATOM 578 C CA . GLU A 1 73 ? 23.642 0.470 -10.513 1.00 83.38 73 GLU A CA 1
ATOM 579 C C . GLU A 1 73 ? 23.517 1.777 -9.707 1.00 83.38 73 GLU A C 1
ATOM 581 O O . GLU A 1 73 ? 24.509 2.244 -9.124 1.00 83.38 73 GLU A O 1
ATOM 586 N N . PRO A 1 74 ? 22.329 2.402 -9.674 1.00 80.38 74 PRO A N 1
ATOM 587 C CA . PRO A 1 74 ? 22.097 3.553 -8.813 1.00 80.38 74 PRO A CA 1
ATOM 588 C C . PRO A 1 74 ? 22.331 3.173 -7.346 1.00 80.38 74 PRO A C 1
ATOM 590 O O . PRO A 1 74 ? 22.005 2.072 -6.898 1.00 80.38 74 PRO A O 1
ATOM 593 N N . SER A 1 75 ? 22.862 4.110 -6.562 1.00 76.19 75 SER A N 1
ATOM 594 C CA . SER A 1 75 ? 22.866 3.959 -5.109 1.00 76.19 75 SER A CA 1
ATOM 595 C C . SER A 1 75 ? 21.431 3.907 -4.590 1.00 76.19 75 SER A C 1
ATOM 597 O O . SER A 1 75 ? 20.574 4.652 -5.071 1.00 76.19 75 SER A O 1
ATOM 599 N N . LEU A 1 76 ? 21.188 3.083 -3.569 1.00 71.81 76 LEU A N 1
ATOM 600 C CA . LEU A 1 76 ? 19.914 3.107 -2.856 1.00 71.81 76 LEU A CA 1
ATOM 601 C C . LEU A 1 76 ? 19.621 4.532 -2.353 1.00 71.81 76 LEU A C 1
ATOM 603 O O . LEU A 1 76 ? 20.555 5.224 -1.928 1.00 71.81 76 LEU A O 1
ATOM 607 N N . PRO A 1 77 ? 18.352 4.978 -2.390 1.00 72.81 77 PRO A N 1
ATOM 608 C CA . PRO A 1 77 ? 17.967 6.251 -1.803 1.00 72.81 77 PRO A CA 1
ATOM 609 C C . PRO A 1 77 ? 18.444 6.348 -0.352 1.00 72.81 77 PRO A C 1
ATOM 611 O O . PRO A 1 77 ? 18.394 5.377 0.400 1.00 72.81 77 PRO A O 1
ATOM 614 N N . HIS A 1 78 ? 18.882 7.537 0.060 1.00 77.81 78 HIS A N 1
ATOM 615 C CA . HIS A 1 78 ? 19.258 7.797 1.454 1.00 77.81 78 HIS A CA 1
ATOM 616 C C . HIS A 1 78 ? 18.046 7.900 2.395 1.00 77.81 78 HIS A C 1
ATOM 618 O O . HIS A 1 78 ? 18.222 8.074 3.600 1.00 77.81 78 HIS A O 1
ATOM 624 N N . THR A 1 79 ? 16.831 7.817 1.849 1.00 85.56 79 THR A N 1
ATOM 625 C CA . THR A 1 79 ? 15.570 7.914 2.577 1.00 85.56 79 THR A CA 1
ATOM 626 C C . THR A 1 79 ? 14.825 6.583 2.573 1.00 85.56 79 THR A C 1
ATOM 628 O O . THR A 1 79 ? 14.826 5.842 1.592 1.00 85.56 79 THR A O 1
ATOM 631 N N . THR A 1 80 ? 14.158 6.291 3.685 1.00 91.50 80 THR A N 1
ATOM 632 C CA . THR A 1 80 ? 13.210 5.184 3.826 1.00 91.50 80 THR A CA 1
ATOM 633 C C . THR A 1 80 ? 11.829 5.683 3.419 1.00 91.50 80 THR A C 1
ATOM 635 O O . THR A 1 80 ? 11.310 6.623 4.023 1.00 91.50 80 THR A O 1
ATOM 638 N N . THR A 1 81 ? 11.205 5.075 2.411 1.00 92.94 81 THR A N 1
ATOM 639 C CA . THR A 1 81 ? 9.828 5.438 2.053 1.00 92.94 81 THR A CA 1
ATOM 640 C C . THR A 1 81 ? 8.851 4.899 3.093 1.00 92.94 81 THR A C 1
ATOM 642 O O . THR A 1 81 ? 8.860 3.712 3.411 1.00 92.94 81 THR A O 1
ATOM 645 N N . LEU A 1 82 ? 7.973 5.759 3.600 1.00 94.50 82 LEU A N 1
ATOM 646 C CA . LEU A 1 82 ? 6.880 5.395 4.492 1.00 94.50 82 LEU A CA 1
ATOM 647 C C . LEU A 1 82 ? 5.556 5.543 3.738 1.00 94.50 82 LEU A C 1
ATOM 649 O O . LEU A 1 82 ? 5.093 6.657 3.504 1.00 94.50 82 LEU A O 1
ATOM 653 N N . LEU A 1 83 ? 4.930 4.421 3.382 1.00 93.69 83 LEU A N 1
ATOM 654 C CA . LEU A 1 83 ? 3.564 4.408 2.862 1.00 93.69 83 LEU A CA 1
ATOM 655 C C . LEU A 1 83 ? 2.590 4.419 4.033 1.00 93.69 83 LEU A C 1
ATOM 657 O O . LEU A 1 83 ? 2.391 3.390 4.683 1.00 93.69 83 LEU A O 1
ATOM 661 N N . PHE A 1 84 ? 1.993 5.575 4.314 1.00 93.06 84 PHE A N 1
ATOM 662 C CA . PHE A 1 84 ? 1.212 5.762 5.527 1.00 93.06 84 PHE A CA 1
ATOM 663 C C . PHE A 1 84 ? -0.294 5.781 5.280 1.00 93.06 84 PHE A C 1
ATOM 665 O O . PHE A 1 84 ? -0.830 6.697 4.668 1.00 93.06 84 PHE A O 1
ATOM 672 N N . GLY A 1 85 ? -1.004 4.802 5.836 1.00 91.44 85 GLY A N 1
ATOM 673 C CA . GLY A 1 85 ? -2.462 4.753 5.844 1.00 91.44 85 GLY A CA 1
ATOM 674 C C . GLY A 1 85 ? -3.092 4.264 4.537 1.00 91.44 85 GLY A C 1
ATOM 675 O O . GLY A 1 85 ? -4.233 4.608 4.228 1.00 91.44 85 GLY A O 1
ATOM 676 N N . ILE A 1 86 ? -2.379 3.435 3.772 1.00 92.06 86 ILE A N 1
ATOM 677 C CA . ILE A 1 86 ? -2.952 2.756 2.600 1.00 92.06 86 ILE A CA 1
ATOM 678 C C . ILE A 1 86 ? -4.020 1.736 3.027 1.00 92.06 86 ILE A C 1
ATOM 680 O O . ILE A 1 86 ? -4.005 1.243 4.155 1.00 92.06 86 ILE A O 1
ATOM 684 N N . ARG A 1 87 ? -4.972 1.385 2.159 1.00 91.81 87 ARG A N 1
ATOM 685 C CA . ARG A 1 87 ? -5.995 0.384 2.511 1.00 91.81 87 ARG A CA 1
ATOM 686 C C . ARG A 1 87 ? -5.452 -1.043 2.385 1.00 91.81 87 ARG A C 1
ATOM 688 O O . ARG A 1 87 ? -4.529 -1.271 1.607 1.00 91.81 87 ARG A O 1
ATOM 695 N N . PRO A 1 88 ? -6.059 -2.044 3.051 1.00 93.06 88 PRO A N 1
ATOM 696 C CA . PRO A 1 88 ? -5.668 -3.446 2.878 1.00 93.06 88 PRO A CA 1
ATOM 697 C C . PRO A 1 88 ? -5.644 -3.918 1.418 1.00 93.06 88 PRO A C 1
ATOM 699 O O . PRO A 1 88 ? -4.738 -4.632 0.993 1.00 93.06 88 PRO A O 1
ATOM 702 N N . CYS A 1 89 ? -6.607 -3.460 0.612 1.00 91.12 89 CYS A N 1
ATOM 703 C CA . CYS A 1 89 ? -6.637 -3.752 -0.819 1.00 91.12 89 CYS A CA 1
ATOM 704 C C . CYS A 1 89 ? -5.484 -3.091 -1.595 1.00 91.12 89 CYS A C 1
ATOM 706 O O . CYS A 1 89 ? -5.007 -3.681 -2.563 1.00 91.12 89 CYS A O 1
ATOM 708 N N . ASP A 1 90 ? -5.006 -1.921 -1.158 1.00 91.44 90 ASP A N 1
ATOM 709 C CA . ASP A 1 90 ? -3.825 -1.267 -1.730 1.00 91.44 90 ASP A CA 1
ATOM 710 C C . ASP A 1 90 ? -2.557 -2.047 -1.361 1.00 91.44 90 ASP A C 1
ATOM 712 O O . ASP A 1 90 ? -1.752 -2.349 -2.237 1.00 91.44 90 ASP A O 1
ATOM 716 N N . ALA A 1 91 ? -2.405 -2.460 -0.098 1.00 93.88 91 ALA A N 1
ATOM 717 C CA . ALA A 1 91 ? -1.267 -3.272 0.343 1.00 93.88 91 ALA A CA 1
ATOM 718 C C . ALA A 1 91 ? -1.179 -4.596 -0.435 1.00 93.88 91 ALA A C 1
ATOM 720 O O . ALA A 1 91 ? -0.125 -4.967 -0.950 1.00 93.88 91 ALA A O 1
ATOM 721 N N . ARG A 1 92 ? -2.317 -5.277 -0.624 1.00 93.88 92 ARG A N 1
ATOM 722 C CA . ARG A 1 92 ? -2.390 -6.481 -1.463 1.00 93.88 92 ARG A CA 1
ATOM 723 C C . ARG A 1 92 ? -2.020 -6.209 -2.919 1.00 93.88 92 ARG A C 1
ATOM 725 O O . ARG A 1 92 ? -1.426 -7.075 -3.557 1.00 93.88 92 ARG A O 1
ATOM 732 N N . SER A 1 93 ? -2.380 -5.045 -3.461 1.00 92.31 93 SER A N 1
ATOM 733 C CA . SER A 1 93 ? -2.060 -4.711 -4.851 1.00 92.31 93 SER A CA 1
ATOM 734 C C . SER A 1 93 ? -0.551 -4.718 -5.111 1.00 92.31 93 SER A C 1
ATOM 736 O O . SER A 1 93 ? -0.141 -5.163 -6.177 1.00 92.31 93 SER A O 1
ATOM 738 N N . ILE A 1 94 ? 0.271 -4.342 -4.123 1.00 93.44 94 ILE A N 1
ATOM 739 C CA . ILE A 1 94 ? 1.738 -4.416 -4.210 1.00 93.44 94 ILE A CA 1
ATOM 740 C C . ILE A 1 94 ? 2.185 -5.845 -4.493 1.00 93.44 94 ILE A C 1
ATOM 742 O O . ILE A 1 94 ? 2.905 -6.101 -5.455 1.00 93.44 94 ILE A O 1
ATOM 746 N N . HIS A 1 95 ? 1.685 -6.791 -3.703 1.00 91.75 95 HIS A N 1
ATOM 747 C CA . HIS A 1 95 ? 2.009 -8.199 -3.877 1.00 91.75 95 HIS A CA 1
ATOM 748 C C . HIS A 1 95 ? 1.504 -8.763 -5.213 1.00 91.75 95 HIS A C 1
ATOM 750 O O . HIS A 1 95 ? 2.219 -9.520 -5.861 1.00 91.75 95 HIS A O 1
ATOM 756 N N . LEU A 1 96 ? 0.298 -8.378 -5.648 1.00 92.56 96 LEU A N 1
ATOM 757 C CA . LEU A 1 96 ? -0.251 -8.825 -6.933 1.00 92.56 96 LEU A CA 1
ATOM 758 C C . LEU A 1 96 ? 0.568 -8.325 -8.125 1.00 92.56 96 LEU A C 1
ATOM 760 O O . LEU A 1 96 ? 0.782 -9.090 -9.060 1.00 92.56 96 LEU A O 1
ATOM 764 N N . ASN A 1 97 ? 1.035 -7.073 -8.097 1.00 92.31 97 ASN A N 1
ATOM 765 C CA . ASN A 1 97 ? 1.954 -6.580 -9.123 1.00 92.31 97 ASN A CA 1
ATOM 766 C C . ASN A 1 97 ? 3.273 -7.348 -9.083 1.00 92.31 97 ASN A C 1
ATOM 768 O O . ASN A 1 97 ? 3.759 -7.739 -10.136 1.00 92.31 97 ASN A O 1
ATOM 772 N N . GLY A 1 98 ? 3.799 -7.639 -7.890 1.00 92.06 98 GLY A N 1
ATOM 773 C CA . GLY A 1 98 ? 5.039 -8.396 -7.712 1.00 92.06 98 GLY A CA 1
ATOM 774 C C . GLY A 1 98 ? 5.084 -9.743 -8.445 1.00 92.06 98 GLY A C 1
ATOM 775 O O . GLY A 1 98 ? 6.169 -10.197 -8.778 1.00 92.06 98 GLY A O 1
ATOM 776 N N . LEU A 1 99 ? 3.934 -10.347 -8.779 1.00 91.19 99 LEU A N 1
ATOM 777 C CA . LEU A 1 99 ? 3.867 -11.555 -9.614 1.00 91.19 99 LEU A CA 1
ATOM 778 C C . LEU A 1 99 ? 4.409 -11.341 -11.038 1.00 91.19 99 LEU A C 1
ATOM 780 O O . LEU A 1 99 ? 4.944 -12.267 -11.632 1.00 91.19 99 LEU A O 1
ATOM 784 N N . ALA A 1 100 ? 4.256 -10.139 -11.596 1.00 90.00 100 ALA A N 1
ATOM 785 C CA . ALA A 1 100 ? 4.801 -9.782 -12.907 1.00 90.00 100 ALA A CA 1
ATOM 786 C C . ALA A 1 100 ? 6.264 -9.310 -12.835 1.00 90.00 100 ALA A C 1
ATOM 788 O O . ALA A 1 100 ? 6.942 -9.265 -13.856 1.00 90.00 100 ALA A O 1
ATOM 789 N N . TYR A 1 101 ? 6.738 -8.974 -11.633 1.00 89.75 101 TYR A N 1
ATOM 790 C CA . TYR A 1 101 ? 8.055 -8.399 -11.346 1.00 89.75 101 TYR A CA 1
ATOM 791 C C . TYR A 1 101 ? 8.896 -9.334 -10.464 1.00 89.75 101 TYR A C 1
ATOM 793 O O . TYR A 1 101 ? 9.732 -8.878 -9.691 1.00 89.75 101 TYR A O 1
ATOM 801 N N . GLU A 1 102 ? 8.665 -10.648 -10.532 1.00 90.75 102 GLU A N 1
ATOM 802 C CA . GLU A 1 102 ? 9.308 -11.631 -9.646 1.00 90.75 102 GLU A CA 1
ATOM 803 C C . GLU A 1 102 ? 10.845 -11.557 -9.709 1.00 90.75 102 GLU A C 1
ATOM 805 O O . GLU A 1 102 ? 11.509 -11.647 -8.680 1.00 90.75 102 GLU A O 1
ATOM 810 N N . GLU A 1 103 ? 11.401 -11.302 -10.897 1.00 91.06 103 GLU A N 1
ATOM 811 C CA . GLU A 1 103 ? 12.847 -11.176 -11.129 1.00 91.06 103 GLU A CA 1
ATOM 812 C C . GLU A 1 103 ? 13.363 -9.723 -11.064 1.00 91.06 103 GLU A C 1
ATOM 814 O O . GLU A 1 103 ? 14.565 -9.478 -11.196 1.00 91.06 103 GLU A O 1
ATOM 819 N N . ASP A 1 104 ? 12.482 -8.739 -10.853 1.00 89.81 104 ASP A N 1
ATOM 820 C CA . ASP A 1 104 ? 12.852 -7.324 -10.853 1.00 89.81 104 ASP A CA 1
ATOM 821 C C . ASP A 1 104 ? 13.408 -6.898 -9.489 1.00 89.81 104 ASP A C 1
ATOM 823 O O . ASP A 1 104 ? 12.692 -6.670 -8.507 1.00 89.81 104 ASP A O 1
ATOM 827 N N . THR A 1 105 ? 14.730 -6.762 -9.431 1.00 87.94 105 THR A N 1
ATOM 828 C CA . THR A 1 105 ? 15.413 -6.371 -8.196 1.00 87.94 105 THR A CA 1
ATOM 829 C C . THR A 1 105 ? 15.138 -4.925 -7.787 1.00 87.94 105 THR A C 1
ATOM 831 O O . THR A 1 105 ? 15.187 -4.632 -6.593 1.00 87.94 105 THR A O 1
ATOM 834 N N . TYR A 1 106 ? 14.825 -4.021 -8.718 1.00 88.19 106 TYR A N 1
ATOM 835 C CA . TYR A 1 106 ? 14.517 -2.625 -8.403 1.00 88.19 106 TYR A CA 1
ATOM 836 C C . TYR A 1 106 ? 13.164 -2.516 -7.711 1.00 88.19 106 TYR A C 1
ATOM 838 O O . TYR A 1 106 ? 13.053 -1.875 -6.658 1.00 88.19 106 TYR A O 1
ATOM 846 N N . PHE A 1 107 ? 12.168 -3.220 -8.252 1.00 90.69 107 PHE A N 1
ATOM 847 C CA . PHE A 1 107 ? 10.845 -3.329 -7.655 1.00 90.69 107 PHE A CA 1
ATOM 848 C C . PHE A 1 107 ? 10.943 -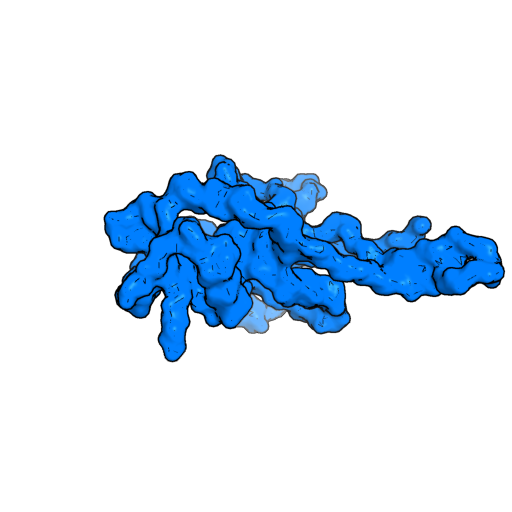3.863 -6.222 1.00 90.69 107 PHE A C 1
ATOM 850 O O . PHE A 1 107 ? 10.530 -3.185 -5.280 1.00 90.69 107 PHE A O 1
ATOM 857 N N . TRP A 1 108 ? 11.552 -5.035 -6.013 1.00 91.56 108 TRP A N 1
ATOM 858 C CA . TRP A 1 108 ? 11.589 -5.640 -4.678 1.00 91.56 108 TRP A CA 1
ATOM 859 C C . TRP A 1 108 ? 12.453 -4.868 -3.684 1.00 91.56 108 TRP A C 1
ATOM 861 O O . TRP A 1 108 ? 12.003 -4.663 -2.559 1.00 91.56 108 TRP A O 1
ATOM 871 N N . ARG A 1 109 ? 13.616 -4.329 -4.086 1.00 90.12 109 ARG A N 1
ATOM 872 C CA . ARG A 1 109 ? 14.429 -3.456 -3.211 1.00 90.12 109 ARG A CA 1
ATOM 873 C C . ARG A 1 109 ? 13.619 -2.261 -2.703 1.00 90.12 109 ARG A C 1
ATOM 875 O O . ARG A 1 109 ? 13.740 -1.887 -1.537 1.00 90.12 109 ARG A O 1
ATOM 882 N N . ARG A 1 110 ? 12.770 -1.675 -3.555 1.00 90.81 110 ARG A N 1
ATOM 883 C CA . ARG A 1 110 ? 11.877 -0.570 -3.186 1.00 90.81 110 ARG A CA 1
ATOM 884 C C . ARG A 1 110 ? 10.812 -0.995 -2.182 1.00 90.81 110 ARG A C 1
ATOM 886 O O . ARG A 1 110 ? 10.605 -0.289 -1.197 1.00 90.81 110 ARG A O 1
ATOM 893 N N . ILE A 1 111 ? 10.141 -2.123 -2.422 1.00 92.62 111 ILE A N 1
ATOM 894 C CA . ILE A 1 111 ? 9.096 -2.628 -1.520 1.00 92.62 111 ILE A CA 1
ATOM 895 C C . ILE A 1 111 ? 9.692 -3.043 -0.167 1.00 92.62 111 ILE A C 1
ATOM 897 O O . ILE A 1 111 ? 9.158 -2.688 0.882 1.00 92.62 111 ILE A O 1
ATOM 901 N N . GLU A 1 112 ? 10.816 -3.760 -0.172 1.00 92.56 112 GLU A N 1
ATOM 902 C CA . GLU A 1 112 ? 11.490 -4.246 1.036 1.00 92.56 112 GLU A CA 1
ATOM 903 C C . GLU A 1 112 ? 12.051 -3.104 1.887 1.00 92.56 112 GLU A C 1
ATOM 905 O O . GLU A 1 112 ? 11.927 -3.136 3.118 1.00 92.56 112 GLU A O 1
ATOM 910 N N . GLY A 1 113 ? 12.614 -2.084 1.229 1.00 92.31 113 GLY A N 1
ATOM 911 C CA . GLY A 1 113 ? 13.162 -0.885 1.859 1.00 92.31 113 GLY A CA 1
ATOM 912 C C . GLY A 1 113 ? 12.114 0.102 2.378 1.00 92.31 113 GLY A C 1
ATOM 913 O O . GLY A 1 113 ? 12.472 1.023 3.104 1.00 92.31 113 GLY A O 1
ATOM 914 N N . ALA A 1 114 ? 10.833 -0.068 2.042 1.00 94.62 114 ALA A N 1
ATOM 915 C CA . ALA A 1 114 ? 9.761 0.792 2.533 1.00 94.62 114 ALA A CA 1
ATOM 916 C C . ALA A 1 114 ? 9.141 0.275 3.836 1.00 94.62 114 ALA A C 1
ATOM 918 O O . ALA A 1 114 ? 9.223 -0.907 4.154 1.00 94.62 114 ALA A O 1
ATOM 919 N N . ILE A 1 115 ? 8.467 1.150 4.579 1.00 96.38 115 ILE A N 1
ATOM 920 C CA . ILE A 1 115 ? 7.607 0.783 5.710 1.00 96.38 115 ILE A CA 1
ATOM 921 C C . ILE A 1 115 ? 6.158 0.957 5.272 1.00 96.38 115 ILE A C 1
ATOM 923 O O . ILE A 1 115 ? 5.761 2.041 4.839 1.00 96.38 115 ILE A O 1
ATOM 927 N N . ILE A 1 116 ? 5.364 -0.105 5.391 1.00 96.75 116 ILE A N 1
ATOM 928 C CA . ILE A 1 116 ? 3.969 -0.114 4.950 1.00 96.75 116 ILE A CA 1
ATOM 929 C C . ILE A 1 116 ? 3.051 -0.062 6.169 1.00 96.75 116 ILE A C 1
ATOM 931 O O . ILE A 1 116 ? 2.897 -1.046 6.898 1.00 96.75 116 ILE A O 1
ATOM 935 N N . VAL A 1 117 ? 2.409 1.086 6.377 1.00 96.12 117 VAL A N 1
ATOM 936 C CA . VAL A 1 117 ? 1.387 1.279 7.409 1.00 96.12 117 VAL A CA 1
ATOM 937 C C . VAL A 1 117 ? 0.023 1.272 6.734 1.00 96.12 117 VAL A C 1
ATOM 939 O O . VAL A 1 117 ? -0.276 2.161 5.938 1.00 96.12 117 VAL A O 1
ATOM 942 N N . GLY A 1 118 ? -0.827 0.296 7.041 1.00 95.00 118 GLY A N 1
ATOM 943 C CA . GLY A 1 118 ? -2.171 0.248 6.472 1.00 95.00 118 GLY A CA 1
ATOM 944 C C . GLY A 1 118 ? -3.263 0.660 7.445 1.00 95.00 118 GLY A C 1
ATOM 945 O O . GLY A 1 118 ? -3.181 0.398 8.640 1.00 95.00 118 GLY A O 1
ATOM 946 N N . TYR A 1 119 ? -4.313 1.290 6.926 1.00 93.50 119 TYR A N 1
ATOM 947 C CA . TYR A 1 119 ? -5.491 1.701 7.679 1.00 93.50 119 TYR A CA 1
ATOM 948 C C . TYR A 1 119 ? -6.660 0.758 7.401 1.00 93.50 119 TYR A C 1
ATOM 950 O O . TYR A 1 119 ? -7.294 0.816 6.338 1.00 93.50 119 TYR A O 1
ATOM 958 N N . LEU A 1 120 ? -6.953 -0.103 8.375 1.00 92.88 120 LEU A N 1
ATOM 959 C CA . LEU A 1 120 ? -8.033 -1.078 8.277 1.00 92.88 120 LEU A CA 1
ATOM 960 C C . LEU A 1 120 ? -9.389 -0.374 8.119 1.00 92.88 120 LEU A C 1
ATOM 962 O O . LEU A 1 120 ? -9.643 0.674 8.712 1.00 92.88 120 LEU A O 1
ATOM 966 N N . CYS A 1 121 ? -10.280 -0.955 7.321 1.00 90.50 121 CYS A N 1
ATOM 967 C CA . CYS A 1 121 ? -11.574 -0.351 7.018 1.00 90.50 121 CYS A CA 1
ATOM 968 C C . CYS A 1 121 ? -12.612 -0.780 8.056 1.00 90.50 121 CYS A C 1
ATOM 970 O O . CYS A 1 121 ? -13.008 -1.939 8.040 1.00 90.50 121 CYS A O 1
ATOM 972 N N . LYS A 1 122 ? -13.105 0.124 8.916 1.00 88.00 122 LYS A N 1
ATOM 973 C CA . LYS A 1 122 ? -14.234 -0.179 9.822 1.00 88.00 122 LYS A CA 1
ATOM 974 C C . LYS A 1 122 ? -15.542 -0.409 9.055 1.00 88.00 122 LYS A C 1
ATOM 976 O O . LYS A 1 122 ? -16.296 -1.337 9.351 1.00 88.00 122 LYS A O 1
ATOM 981 N N . THR A 1 123 ? -15.789 0.426 8.049 1.00 86.56 123 THR A N 1
ATOM 982 C CA . THR A 1 123 ? -16.957 0.369 7.164 1.00 86.56 123 THR A CA 1
ATOM 983 C C . THR A 1 123 ? -16.527 0.185 5.713 1.00 86.56 123 THR A C 1
ATOM 985 O O . THR A 1 123 ? -15.420 0.557 5.318 1.00 86.56 123 THR A O 1
ATOM 988 N N . VAL A 1 124 ? -17.412 -0.403 4.909 1.00 87.50 124 VAL A N 1
ATOM 989 C CA . VAL A 1 124 ? -17.196 -0.615 3.474 1.00 87.50 124 VAL A CA 1
ATOM 990 C C . VAL A 1 124 ? -18.246 0.131 2.664 1.00 87.50 124 VAL A C 1
ATOM 992 O O . VAL A 1 124 ? -19.383 0.306 3.101 1.00 87.50 124 VAL A O 1
ATOM 995 N N . LEU A 1 125 ? -17.864 0.568 1.467 1.00 86.44 125 LEU A N 1
ATOM 996 C CA . LEU A 1 125 ? -18.786 1.188 0.521 1.00 86.44 125 LEU A CA 1
ATOM 997 C C . LEU A 1 125 ? -19.589 0.113 -0.218 1.00 86.44 125 LEU A C 1
ATOM 999 O O . LEU A 1 125 ? -19.161 -1.036 -0.333 1.00 86.44 125 LEU A O 1
ATOM 1003 N N . SER A 1 126 ? -20.725 0.506 -0.796 1.00 85.19 126 SER A N 1
ATOM 1004 C CA . SER A 1 126 ? -21.543 -0.376 -1.642 1.00 85.19 126 SER A CA 1
ATOM 1005 C C . SER A 1 126 ? -20.794 -0.909 -2.869 1.00 85.19 126 SER A C 1
ATOM 1007 O O . SER A 1 126 ? -21.182 -1.930 -3.425 1.00 85.19 126 SER A O 1
ATOM 1009 N N . THR A 1 127 ? -19.717 -0.237 -3.276 1.00 86.00 127 THR A N 1
ATOM 1010 C CA . THR A 1 127 ? -18.864 -0.602 -4.412 1.00 86.00 127 THR A CA 1
ATOM 1011 C C . THR A 1 127 ? -17.624 -1.407 -4.014 1.00 86.00 127 THR A C 1
ATOM 1013 O O . THR A 1 127 ? -16.808 -1.721 -4.876 1.00 86.00 127 THR A O 1
ATOM 1016 N N . CYS A 1 128 ? -17.415 -1.713 -2.729 1.00 87.25 128 CYS A N 1
ATOM 1017 C CA . CYS A 1 128 ? -16.252 -2.482 -2.283 1.00 87.25 128 CYS A CA 1
ATOM 1018 C C . CYS A 1 128 ? -16.404 -3.975 -2.611 1.00 87.25 128 CYS A C 1
ATOM 1020 O O . CYS A 1 128 ? -17.425 -4.581 -2.303 1.00 87.25 128 CYS A O 1
ATOM 1022 N N . PHE A 1 129 ? -15.347 -4.587 -3.153 1.00 88.69 129 PHE A N 1
ATOM 1023 C CA . PHE A 1 129 ? -15.316 -6.007 -3.542 1.00 88.69 129 PHE A CA 1
ATOM 1024 C C . PHE A 1 129 ? -14.035 -6.735 -3.088 1.00 88.69 129 PHE A C 1
ATOM 1026 O O . PHE A 1 129 ? -13.665 -7.763 -3.651 1.00 88.69 129 PHE A O 1
ATOM 1033 N N . CYS A 1 130 ? -13.338 -6.223 -2.066 1.00 87.69 130 CYS A N 1
ATOM 1034 C CA . CYS A 1 130 ? -12.045 -6.750 -1.603 1.00 87.69 130 CYS A CA 1
ATOM 1035 C C . CYS A 1 130 ? -12.072 -8.251 -1.253 1.00 87.69 130 CYS A C 1
ATOM 1037 O O . CYS A 1 130 ? -11.108 -8.955 -1.550 1.00 87.69 130 CYS A O 1
ATOM 1039 N N . GLN A 1 131 ? -13.185 -8.756 -0.707 1.00 85.94 131 GLN A N 1
ATOM 1040 C CA . GLN A 1 131 ? -13.370 -10.186 -0.425 1.00 85.94 131 GLN A CA 1
ATOM 1041 C C . GLN A 1 131 ? -13.359 -11.050 -1.684 1.00 85.94 131 GLN A C 1
ATOM 1043 O O . GLN A 1 131 ? -12.759 -12.122 -1.686 1.00 85.94 131 GLN A O 1
ATOM 1048 N N . ARG A 1 132 ? -13.956 -10.563 -2.778 1.00 84.69 132 ARG A N 1
ATOM 1049 C CA . ARG A 1 132 ? -14.028 -11.299 -4.048 1.00 84.69 132 ARG A CA 1
ATOM 1050 C C . ARG A 1 132 ? -12.633 -11.546 -4.612 1.00 84.69 132 ARG A C 1
ATOM 1052 O O . ARG A 1 132 ? -12.345 -12.621 -5.116 1.00 84.69 132 ARG A O 1
ATOM 1059 N N . VAL A 1 133 ? -11.743 -10.567 -4.456 1.00 82.19 133 VAL A N 1
ATOM 1060 C CA . VAL A 1 133 ? -10.346 -10.633 -4.914 1.00 82.19 133 VAL A CA 1
ATOM 1061 C C . VAL A 1 133 ? -9.391 -11.217 -3.864 1.00 82.19 133 VAL A C 1
ATOM 1063 O O . VAL A 1 133 ? -8.178 -11.064 -3.994 1.00 82.19 133 VAL A O 1
ATOM 1066 N N . GLY A 1 134 ? -9.915 -11.896 -2.833 1.00 84.31 134 GLY A N 1
ATOM 1067 C CA . GLY A 1 134 ? -9.155 -12.666 -1.840 1.00 84.31 134 GLY A CA 1
ATOM 1068 C C . GLY A 1 134 ? -8.541 -11.862 -0.686 1.00 84.31 134 GLY A C 1
ATOM 1069 O O . GLY A 1 134 ? -7.659 -12.381 0.005 1.00 84.31 134 GLY A O 1
ATOM 1070 N N . SER A 1 135 ? -8.971 -10.613 -0.490 1.00 89.38 135 SER A N 1
ATOM 1071 C CA . SER A 1 135 ? -8.576 -9.723 0.614 1.00 89.38 135 SER A CA 1
ATOM 1072 C C . SER A 1 135 ? -9.730 -9.497 1.601 1.00 89.38 135 SER A C 1
ATOM 1074 O O . SER A 1 135 ? -10.729 -10.210 1.575 1.00 89.38 135 SER A O 1
ATOM 1076 N N . GLY A 1 136 ? -9.619 -8.490 2.464 1.00 90.56 136 GLY A N 1
ATOM 1077 C CA . GLY A 1 136 ? -10.648 -8.124 3.429 1.00 90.56 136 GLY A CA 1
ATOM 1078 C C . GLY A 1 136 ? -10.418 -6.735 4.033 1.00 90.56 136 GLY A C 1
ATOM 1079 O O . GLY A 1 136 ? -9.311 -6.206 3.948 1.00 90.56 136 GLY A O 1
ATOM 1080 N N . PRO A 1 137 ? -11.453 -6.116 4.624 1.00 91.56 137 PRO A N 1
ATOM 1081 C CA . PRO A 1 137 ? -11.347 -4.845 5.353 1.00 91.56 137 PRO A CA 1
ATOM 1082 C C . PRO A 1 137 ? -10.381 -4.886 6.554 1.00 91.56 137 PRO A C 1
ATOM 1084 O O . PRO A 1 137 ? -9.921 -3.840 7.012 1.00 91.56 137 PRO A O 1
ATOM 1087 N N . ASP A 1 138 ? -10.083 -6.078 7.059 1.00 91.56 138 ASP A N 1
ATOM 1088 C CA . ASP A 1 138 ? -9.209 -6.393 8.191 1.00 91.56 138 ASP A CA 1
ATOM 1089 C C . ASP A 1 138 ? -7.953 -7.177 7.790 1.00 91.56 138 ASP A C 1
ATOM 1091 O O . ASP A 1 138 ? -7.200 -7.612 8.655 1.00 91.56 138 ASP A O 1
ATOM 1095 N N . ASP A 1 139 ? -7.737 -7.392 6.493 1.00 92.38 139 ASP A N 1
ATOM 1096 C CA . ASP A 1 139 ? -6.609 -8.167 5.994 1.00 92.38 139 ASP A CA 1
ATOM 1097 C C . ASP A 1 139 ? -5.307 -7.461 6.363 1.00 92.38 139 ASP A C 1
ATOM 1099 O O . ASP A 1 139 ? -5.034 -6.392 5.841 1.00 92.38 139 ASP A O 1
ATOM 1103 N N . THR A 1 140 ? -4.525 -8.033 7.275 1.00 93.69 140 THR A N 1
ATOM 1104 C CA . THR A 1 140 ? -3.272 -7.441 7.772 1.00 93.69 140 THR A CA 1
ATOM 1105 C C . THR A 1 140 ? -2.045 -7.904 6.993 1.00 93.69 140 THR A C 1
ATOM 1107 O O . THR A 1 140 ? -0.924 -7.480 7.281 1.00 93.69 140 THR A O 1
ATOM 1110 N N . ARG A 1 141 ? -2.232 -8.793 6.009 1.00 93.38 141 ARG A N 1
ATOM 1111 C CA . ARG A 1 141 ? -1.138 -9.292 5.176 1.00 93.38 141 ARG A CA 1
ATOM 1112 C C . ARG A 1 141 ? -0.551 -8.131 4.373 1.00 93.38 141 ARG A C 1
ATOM 1114 O O . ARG A 1 141 ? -1.264 -7.212 3.979 1.00 93.38 141 ARG A O 1
ATOM 1121 N N . TYR A 1 142 ? 0.747 -8.216 4.089 1.00 94.25 142 TYR A N 1
ATOM 1122 C CA . TYR A 1 142 ? 1.479 -7.236 3.272 1.00 94.25 142 TYR A CA 1
ATOM 1123 C C . TYR A 1 142 ? 1.648 -5.850 3.919 1.00 94.25 142 TYR A C 1
ATOM 1125 O O . TYR A 1 142 ? 1.874 -4.866 3.220 1.00 94.25 142 TYR A O 1
ATOM 1133 N N . MET A 1 143 ? 1.552 -5.768 5.248 1.00 96.25 143 MET A N 1
ATOM 1134 C CA . MET A 1 143 ? 1.779 -4.544 6.019 1.00 96.25 143 MET A CA 1
ATOM 1135 C C . MET A 1 143 ? 2.763 -4.787 7.157 1.00 96.25 143 MET A C 1
ATOM 1137 O O . MET A 1 143 ? 2.806 -5.871 7.739 1.00 96.25 143 MET A O 1
ATOM 1141 N N . ASP A 1 144 ? 3.507 -3.744 7.511 1.00 97.12 144 ASP A N 1
ATOM 1142 C CA . ASP A 1 144 ? 4.400 -3.732 8.666 1.00 97.12 144 ASP A CA 1
ATOM 1143 C C . ASP A 1 144 ? 3.684 -3.267 9.930 1.00 97.12 144 ASP A C 1
ATOM 1145 O O . ASP A 1 144 ? 3.933 -3.780 11.0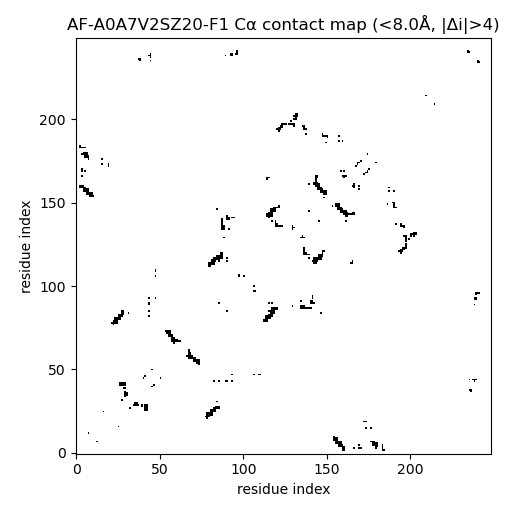22 1.00 97.12 144 ASP A O 1
ATOM 1149 N N . VAL A 1 145 ? 2.769 -2.309 9.781 1.00 96.06 145 VAL A N 1
ATOM 1150 C CA . VAL A 1 145 ? 1.940 -1.761 10.855 1.00 96.06 145 VAL A CA 1
ATOM 1151 C C . VAL A 1 145 ? 0.502 -1.676 10.372 1.00 96.06 145 VAL A C 1
ATOM 1153 O O . VAL A 1 145 ? 0.236 -1.251 9.250 1.00 96.06 145 VAL A O 1
ATOM 1156 N N . VAL A 1 146 ? -0.437 -2.013 11.248 1.00 94.31 146 VAL A N 1
ATOM 1157 C CA . VAL A 1 146 ? -1.857 -1.740 11.032 1.00 94.31 146 VAL A CA 1
ATOM 1158 C C . VAL A 1 146 ? -2.327 -0.624 11.948 1.00 94.31 146 VAL A C 1
ATOM 1160 O O . VAL A 1 146 ? -1.999 -0.581 13.134 1.00 94.31 146 VAL A O 1
ATOM 1163 N N . MET A 1 147 ? -3.112 0.273 11.377 1.00 93.62 147 MET A N 1
ATOM 1164 C CA . MET A 1 147 ? -3.797 1.370 12.030 1.00 93.62 147 MET A CA 1
ATOM 1165 C C . MET A 1 147 ? -5.299 1.086 12.005 1.00 93.62 147 MET A C 1
ATOM 1167 O O . MET A 1 147 ? -5.834 0.620 10.994 1.00 93.62 147 MET A O 1
ATOM 1171 N N . MET A 1 148 ? -5.991 1.341 13.110 1.00 91.06 148 MET A N 1
ATOM 1172 C CA . MET A 1 148 ? -7.427 1.088 13.236 1.00 91.06 148 MET A CA 1
ATOM 1173 C C . MET A 1 148 ? -8.106 2.071 14.186 1.00 91.06 148 MET A C 1
ATOM 1175 O O . MET A 1 148 ? -7.467 2.651 15.062 1.00 91.06 148 MET A O 1
ATOM 1179 N N . ASP A 1 149 ? -9.412 2.243 14.008 1.00 88.19 149 ASP A N 1
ATOM 1180 C CA . ASP A 1 149 ? -10.247 3.026 14.916 1.00 88.19 149 ASP A CA 1
ATOM 1181 C C . ASP A 1 149 ? -10.336 2.361 16.296 1.00 88.19 149 ASP A C 1
ATOM 1183 O O . ASP A 1 149 ? -10.401 1.133 16.391 1.00 88.19 149 ASP A O 1
ATOM 1187 N N . VAL A 1 150 ? -10.390 3.166 17.360 1.00 85.62 150 VAL A N 1
ATOM 1188 C CA . VAL A 1 150 ? -10.680 2.679 18.714 1.00 85.62 150 VAL A CA 1
ATOM 1189 C C . VAL A 1 150 ? -12.199 2.642 18.913 1.00 85.62 150 VAL A C 1
ATOM 1191 O O . VAL A 1 150 ? -12.911 3.602 18.617 1.00 85.62 150 VAL A O 1
ATOM 1194 N N . GLU A 1 151 ? -12.735 1.516 19.385 1.00 82.56 151 GLU A N 1
ATOM 1195 C CA . GLU A 1 151 ? -14.175 1.401 19.630 1.00 82.56 151 GLU A CA 1
ATOM 1196 C C . GLU A 1 151 ? -14.600 2.331 20.778 1.00 82.56 151 GLU A C 1
ATOM 1198 O O . GLU A 1 151 ? -14.001 2.317 21.852 1.00 82.56 151 GLU A O 1
ATOM 1203 N N . GLY A 1 152 ? -15.629 3.150 20.545 1.00 82.38 152 GLY A N 1
ATOM 1204 C CA . GLY A 1 152 ? -16.101 4.143 21.516 1.00 82.38 152 GLY A CA 1
ATOM 1205 C C . GLY A 1 152 ? -15.244 5.409 21.642 1.00 82.38 152 GLY A C 1
ATOM 1206 O O . GLY A 1 152 ? -15.629 6.300 22.394 1.00 82.38 152 GLY A O 1
ATOM 1207 N N . ASP A 1 153 ? -14.137 5.523 20.901 1.00 85.69 153 ASP A N 1
ATOM 1208 C CA . ASP A 1 153 ? -13.276 6.710 20.883 1.00 85.69 153 ASP A CA 1
ATOM 1209 C C . ASP A 1 153 ? -12.937 7.097 19.436 1.00 85.69 153 ASP A C 1
ATOM 1211 O O . ASP A 1 153 ? -12.058 6.532 18.782 1.00 85.69 153 ASP A O 1
ATOM 1215 N N . HIS A 1 154 ? -13.688 8.069 18.917 1.00 83.50 154 HIS A N 1
ATOM 1216 C CA . HIS A 1 154 ? -13.534 8.554 17.549 1.00 83.50 154 HIS A CA 1
ATOM 1217 C C . HIS A 1 154 ? -12.316 9.457 17.363 1.00 83.50 154 HIS A C 1
ATOM 1219 O O . HIS A 1 154 ? -11.911 9.658 16.221 1.00 83.50 154 HIS A O 1
ATOM 1225 N N . ASP A 1 155 ? -11.715 9.961 18.438 1.00 87.62 155 ASP A N 1
ATOM 1226 C CA . ASP A 1 155 ? -10.569 10.865 18.370 1.00 87.62 155 ASP A CA 1
ATOM 1227 C C . ASP A 1 155 ? -9.242 10.115 18.478 1.00 87.62 155 ASP A C 1
ATOM 1229 O O . ASP A 1 155 ? -8.193 10.685 18.185 1.00 87.62 155 ASP A O 1
ATOM 1233 N N . ALA A 1 156 ? -9.271 8.823 18.811 1.00 88.69 156 ALA A N 1
ATOM 1234 C CA . ALA A 1 156 ? -8.092 7.976 18.891 1.00 88.69 156 ALA A CA 1
ATOM 1235 C C . ALA A 1 156 ? -7.969 6.975 17.731 1.00 88.69 156 ALA A C 1
ATOM 1237 O O . ALA A 1 156 ? -8.941 6.501 17.128 1.00 88.69 156 ALA A O 1
ATOM 1238 N N . LEU A 1 157 ? -6.716 6.627 17.453 1.00 90.44 157 LEU A N 1
ATOM 1239 C CA . LEU A 1 157 ? -6.290 5.558 16.563 1.00 90.44 157 LEU A CA 1
ATOM 1240 C C . LEU A 1 157 ? -5.378 4.599 17.318 1.00 90.44 157 LEU A C 1
ATOM 1242 O O . LEU A 1 157 ? -4.530 5.019 18.105 1.00 90.44 157 LEU A O 1
ATOM 1246 N N . LEU A 1 158 ? -5.534 3.310 17.035 1.00 91.69 158 LEU A N 1
ATOM 1247 C CA . LEU A 1 158 ? -4.665 2.247 17.516 1.00 91.69 158 LEU A CA 1
ATOM 1248 C C . LEU A 1 158 ? -3.676 1.869 16.411 1.00 91.69 158 LEU A C 1
ATOM 1250 O O . LEU A 1 158 ? -4.087 1.615 15.281 1.00 91.69 158 LEU A O 1
ATOM 1254 N N . LEU A 1 159 ? -2.390 1.793 16.744 1.00 93.12 159 LEU A N 1
ATOM 1255 C CA . LEU A 1 159 ? -1.326 1.299 15.877 1.00 93.12 159 LEU A CA 1
ATOM 1256 C C . LEU A 1 159 ? -0.755 0.006 16.450 1.00 93.12 159 LEU A C 1
ATOM 1258 O O . LEU A 1 159 ? -0.400 -0.065 17.630 1.00 93.12 159 LEU A O 1
ATOM 1262 N N . HIS A 1 160 ? -0.634 -1.007 15.601 1.00 92.06 160 HIS A N 1
ATOM 1263 C CA . HIS A 1 160 ? -0.104 -2.315 15.956 1.00 92.06 160 HIS A CA 1
ATOM 1264 C C . HIS A 1 160 ? 0.943 -2.773 14.936 1.00 92.06 160 HIS A C 1
ATOM 1266 O O . HIS A 1 160 ? 0.662 -2.876 13.745 1.00 92.06 160 HIS A O 1
ATOM 1272 N N . GLY A 1 161 ? 2.154 -3.058 15.417 1.00 93.75 161 GLY A N 1
ATOM 1273 C CA . GLY A 1 161 ? 3.228 -3.628 14.601 1.00 93.75 161 GLY A CA 1
ATOM 1274 C C . GLY A 1 161 ? 2.977 -5.106 14.294 1.00 93.75 161 GLY A C 1
ATOM 1275 O O . GLY A 1 161 ? 2.847 -5.906 15.219 1.00 93.75 161 GLY A O 1
ATOM 1276 N N . ILE A 1 162 ? 2.930 -5.447 13.006 1.00 93.31 162 ILE A N 1
ATOM 1277 C CA . ILE A 1 162 ? 2.738 -6.802 12.467 1.00 93.31 162 ILE A CA 1
ATOM 1278 C C . ILE A 1 162 ? 4.085 -7.492 12.235 1.00 93.31 162 ILE A C 1
ATOM 1280 O O . ILE A 1 162 ? 4.256 -8.661 12.579 1.00 93.31 162 ILE A O 1
ATOM 1284 N N . THR A 1 163 ? 5.050 -6.765 11.669 1.00 95.00 163 THR A N 1
ATOM 1285 C CA . THR A 1 163 ? 6.401 -7.263 11.370 1.00 95.00 163 THR A CA 1
ATOM 1286 C C . THR A 1 163 ? 7.420 -6.696 12.352 1.00 95.00 163 THR A C 1
ATOM 1288 O O . THR A 1 163 ? 7.175 -5.683 13.004 1.00 95.00 163 THR A O 1
ATOM 1291 N N . GLU A 1 164 ? 8.603 -7.309 12.442 1.00 94.56 164 GLU A N 1
ATOM 1292 C CA . GLU A 1 164 ? 9.710 -6.757 13.237 1.00 94.56 164 GLU A CA 1
ATOM 1293 C C . GLU A 1 164 ? 10.075 -5.331 12.808 1.00 94.56 164 GLU A C 1
ATOM 1295 O O . GLU A 1 164 ? 10.198 -4.453 13.663 1.00 94.56 164 GLU A O 1
ATOM 1300 N N . LYS A 1 165 ? 10.117 -5.079 11.493 1.00 94.56 165 LYS A N 1
ATOM 1301 C CA . LYS A 1 165 ? 10.313 -3.747 10.908 1.00 94.56 165 LYS A CA 1
ATOM 1302 C C . 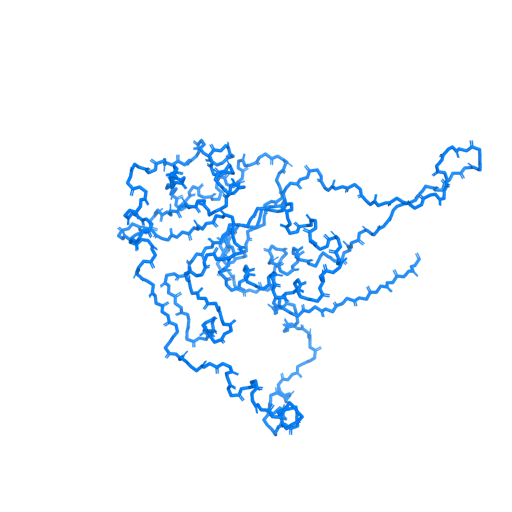LYS A 1 165 ? 9.275 -2.744 11.429 1.00 94.56 165 LYS A C 1
ATOM 1304 O O . LYS A 1 165 ? 9.643 -1.667 11.891 1.00 94.56 165 LYS A O 1
ATOM 1309 N N . GLY A 1 166 ? 7.995 -3.120 11.450 1.00 95.12 166 GLY A N 1
ATOM 1310 C CA . GLY A 1 166 ? 6.922 -2.278 11.984 1.00 95.12 166 GLY A CA 1
ATOM 1311 C C . GLY A 1 166 ? 6.985 -2.066 13.499 1.00 95.12 166 GLY A C 1
ATOM 1312 O O . GLY A 1 166 ? 6.747 -0.958 13.977 1.00 95.12 166 GLY A O 1
ATOM 1313 N N . MET A 1 167 ? 7.347 -3.095 14.272 1.00 93.38 167 MET A N 1
ATOM 1314 C CA . MET A 1 167 ? 7.524 -2.978 15.727 1.00 93.38 167 MET A CA 1
ATOM 1315 C C . MET A 1 167 ? 8.668 -2.016 16.082 1.00 93.38 167 MET A C 1
ATOM 1317 O O . MET A 1 167 ? 8.529 -1.191 16.991 1.00 93.38 167 MET A O 1
ATOM 1321 N N . ILE A 1 168 ? 9.788 -2.104 15.358 1.00 92.88 168 ILE A N 1
ATOM 1322 C CA . ILE A 1 168 ? 10.935 -1.201 15.508 1.00 92.88 168 ILE A CA 1
ATOM 1323 C C . ILE A 1 168 ? 10.509 0.226 15.169 1.00 92.88 168 ILE A C 1
ATOM 1325 O O . ILE A 1 168 ? 10.638 1.097 16.027 1.00 92.88 168 ILE A O 1
ATOM 1329 N N . PHE A 1 169 ? 9.904 0.437 13.998 1.00 93.50 169 PHE A N 1
ATOM 1330 C CA . PHE A 1 169 ? 9.407 1.744 13.564 1.00 93.50 169 PHE A CA 1
ATOM 1331 C C . PHE A 1 169 ? 8.484 2.401 14.601 1.00 93.50 169 PHE A C 1
ATOM 1333 O O . PHE A 1 169 ? 8.716 3.536 15.016 1.00 93.50 169 PHE A O 1
ATOM 1340 N N . LEU A 1 170 ? 7.480 1.672 15.101 1.00 92.12 170 LEU A N 1
ATOM 1341 C CA . LEU A 1 170 ? 6.564 2.204 16.113 1.00 92.12 170 LEU A CA 1
ATOM 1342 C C . LEU A 1 170 ? 7.257 2.548 17.429 1.00 92.12 170 LEU A C 1
ATOM 1344 O O . LEU A 1 170 ? 6.858 3.494 18.097 1.00 92.12 170 LEU A O 1
ATOM 1348 N N . SER A 1 171 ? 8.251 1.764 17.842 1.00 89.88 171 SER A N 1
ATOM 1349 C CA . SER A 1 171 ? 8.894 1.957 19.143 1.00 89.88 171 SER A CA 1
ATOM 1350 C C . SER A 1 171 ? 9.996 3.014 19.138 1.00 89.88 171 SER A C 1
ATOM 1352 O O . SER A 1 171 ? 10.169 3.684 20.154 1.00 89.88 171 SER A O 1
ATOM 1354 N N . GLN A 1 172 ? 10.723 3.157 18.029 1.00 88.94 172 GLN A N 1
ATOM 1355 C CA . GLN A 1 172 ? 11.898 4.024 17.925 1.00 88.94 172 GLN A CA 1
ATOM 1356 C C . GLN A 1 172 ? 11.581 5.353 17.240 1.00 88.94 172 GLN A C 1
ATOM 1358 O O . GLN A 1 172 ? 11.970 6.393 17.761 1.00 88.94 172 GLN A O 1
ATOM 1363 N N . GLU A 1 173 ? 10.832 5.325 16.136 1.00 88.88 173 GLU A N 1
ATOM 1364 C CA . GLU A 1 173 ? 10.588 6.517 15.313 1.00 88.88 173 GLU A CA 1
ATOM 1365 C C . GLU A 1 173 ? 9.344 7.276 15.784 1.00 88.88 173 GLU A C 1
ATOM 1367 O O . GLU A 1 173 ? 9.408 8.464 16.088 1.00 88.88 173 GLU A O 1
ATOM 1372 N N . LEU A 1 174 ? 8.209 6.580 15.924 1.00 85.19 174 LEU A N 1
ATOM 1373 C CA . LEU A 1 174 ? 6.964 7.202 16.398 1.00 85.19 174 LEU A CA 1
ATOM 1374 C C . LEU A 1 174 ? 6.789 7.130 17.920 1.00 85.19 174 LEU A C 1
ATOM 1376 O O . LEU A 1 174 ? 6.018 7.901 18.487 1.00 85.19 174 LEU A O 1
ATOM 1380 N N . GLY A 1 175 ? 7.511 6.238 18.600 1.00 80.69 175 GLY A N 1
ATOM 1381 C CA . GLY A 1 175 ? 7.347 5.928 20.024 1.00 80.69 175 GLY A CA 1
ATOM 1382 C C . GLY A 1 175 ? 7.263 7.139 20.965 1.00 80.69 175 GLY A C 1
ATOM 1383 O O . GLY A 1 175 ? 6.391 7.133 21.835 1.00 80.69 175 GLY A O 1
ATOM 1384 N N . PRO A 1 176 ? 8.089 8.193 20.799 1.00 79.81 176 PRO A N 1
ATOM 1385 C CA . PRO A 1 176 ? 8.016 9.405 21.624 1.00 79.81 176 PRO A CA 1
ATOM 1386 C C . PRO A 1 176 ? 6.680 10.162 21.554 1.00 79.81 176 PRO A C 1
ATOM 1388 O O . PRO A 1 176 ? 6.369 10.939 22.455 1.00 79.81 176 PRO A O 1
ATOM 1391 N N . LEU A 1 177 ? 5.895 9.949 20.497 1.00 78.88 177 LEU A N 1
ATOM 1392 C CA . LEU A 1 177 ? 4.625 10.629 20.224 1.00 78.88 177 LEU A CA 1
ATOM 1393 C C . LEU A 1 177 ? 3.409 9.731 20.480 1.00 78.88 177 LEU A C 1
ATOM 1395 O O . LEU A 1 177 ? 2.267 10.166 20.341 1.00 78.88 177 LEU A O 1
ATOM 1399 N N . LEU A 1 178 ? 3.657 8.479 20.863 1.00 83.44 178 LEU A N 1
ATOM 1400 C CA . LEU A 1 178 ? 2.656 7.440 21.007 1.00 83.44 178 LEU A CA 1
ATOM 1401 C C . LEU A 1 178 ? 2.435 7.059 22.473 1.00 83.44 178 LEU A C 1
ATOM 1403 O O . LEU A 1 178 ? 3.369 6.921 23.263 1.00 83.44 178 LEU A O 1
ATOM 1407 N N . ILE A 1 179 ? 1.181 6.787 22.829 1.00 84.75 179 ILE A N 1
ATOM 1408 C CA . ILE A 1 179 ? 0.824 6.259 24.148 1.00 84.75 179 ILE A CA 1
ATOM 1409 C C . ILE A 1 179 ? 0.859 4.738 24.073 1.00 84.75 179 ILE A C 1
ATOM 1411 O O . ILE A 1 179 ? 0.044 4.119 23.394 1.00 84.75 179 ILE A O 1
ATOM 1415 N N . LYS A 1 180 ? 1.804 4.108 24.772 1.00 83.75 180 LYS A N 1
ATOM 1416 C CA . LYS A 1 180 ? 1.907 2.645 24.801 1.00 83.75 180 LYS A CA 1
ATOM 1417 C C . LYS A 1 180 ? 0.735 2.025 25.568 1.00 83.75 180 LYS A C 1
ATOM 1419 O O . LYS A 1 180 ? 0.522 2.348 26.736 1.00 83.75 180 LYS A O 1
ATOM 1424 N N . CYS A 1 181 ? 0.029 1.081 24.949 1.00 81.06 181 CYS A N 1
ATOM 1425 C CA . CYS A 1 181 ? -1.090 0.387 25.585 1.00 81.06 181 CYS A CA 1
ATOM 1426 C C . CYS A 1 181 ? -0.607 -0.726 26.525 1.00 81.06 181 CYS A C 1
ATOM 1428 O O . CYS A 1 181 ? 0.215 -1.565 26.148 1.00 81.06 181 CYS A O 1
ATOM 1430 N N . GLY A 1 182 ? -1.155 -0.771 27.744 1.00 64.00 182 GLY A N 1
ATOM 1431 C CA . GLY A 1 182 ? -0.903 -1.843 28.717 1.00 64.00 182 GLY A CA 1
ATOM 1432 C C . GLY A 1 182 ? -1.719 -3.123 28.468 1.00 64.00 182 GLY A C 1
ATOM 1433 O O . GLY A 1 182 ? -1.266 -4.202 28.839 1.00 64.00 182 GLY A O 1
ATOM 1434 N N . GLY A 1 183 ? -2.879 -3.012 27.800 1.00 65.12 183 GLY A N 1
ATOM 1435 C CA . GLY A 1 183 ? -3.844 -4.090 27.499 1.00 65.12 183 GLY A CA 1
ATOM 1436 C C . GLY A 1 183 ? -3.937 -4.442 26.009 1.00 65.12 183 GLY A C 1
ATOM 1437 O O . GLY A 1 183 ? -5.012 -4.684 25.473 1.00 65.12 183 GLY A O 1
ATOM 1438 N N . ALA A 1 184 ? -2.793 -4.445 25.325 1.00 67.75 184 ALA A N 1
ATOM 1439 C CA . ALA A 1 184 ? -2.657 -4.509 23.869 1.00 67.75 184 ALA A CA 1
ATOM 1440 C C . ALA A 1 184 ? -3.532 -5.553 23.141 1.00 67.75 184 ALA A C 1
ATOM 1442 O O . ALA A 1 184 ? -4.012 -5.283 22.046 1.00 67.75 184 ALA A O 1
ATOM 1443 N N . LYS A 1 185 ? -3.726 -6.744 23.718 1.00 74.50 185 LYS A N 1
ATOM 1444 C CA . LYS A 1 185 ? -4.400 -7.855 23.033 1.00 74.50 185 LYS A CA 1
ATOM 1445 C C . LYS A 1 185 ? -5.909 -7.637 22.892 1.00 74.50 185 LYS A C 1
ATOM 1447 O O . LYS A 1 185 ? -6.435 -7.798 21.799 1.00 74.50 185 LYS A O 1
ATOM 1452 N N . GLU A 1 186 ? -6.583 -7.250 23.970 1.00 76.44 186 GLU A N 1
ATOM 1453 C CA . GLU A 1 186 ? -8.036 -7.026 23.974 1.00 76.44 186 GLU A CA 1
ATOM 1454 C C . GLU A 1 186 ? -8.407 -5.831 23.094 1.00 76.44 186 GLU A C 1
ATOM 1456 O O . GLU A 1 186 ? -9.381 -5.888 22.351 1.00 76.44 186 GLU A O 1
ATOM 1461 N N . GLU A 1 187 ? -7.586 -4.778 23.112 1.00 74.00 187 GLU A N 1
ATOM 1462 C CA . GLU A 1 187 ? -7.768 -3.611 22.247 1.00 74.00 187 GLU A CA 1
ATOM 1463 C C . GLU A 1 187 ? -7.575 -3.945 20.765 1.00 74.00 187 GLU A C 1
ATOM 1465 O O . GLU A 1 187 ? -8.338 -3.453 19.939 1.00 74.00 187 GLU A O 1
ATOM 1470 N N . ILE A 1 188 ? -6.605 -4.801 20.414 1.00 78.62 188 ILE A N 1
ATOM 1471 C CA . ILE A 1 188 ? -6.474 -5.309 19.041 1.00 78.62 188 ILE A CA 1
ATOM 1472 C C . ILE A 1 188 ? -7.692 -6.163 18.678 1.00 78.62 188 ILE A C 1
ATOM 1474 O O . ILE A 1 188 ? -8.258 -5.980 17.609 1.00 78.62 188 ILE A O 1
ATOM 1478 N N . GLU A 1 189 ? -8.101 -7.104 19.531 1.00 79.12 189 GLU A N 1
ATOM 1479 C CA . GLU A 1 189 ? -9.209 -8.021 19.233 1.00 79.12 189 GLU A CA 1
ATOM 1480 C C . GLU A 1 189 ? -10.535 -7.273 19.048 1.00 79.12 189 GLU A C 1
ATOM 1482 O O . GLU A 1 189 ? -11.239 -7.506 18.066 1.00 79.12 189 GLU A O 1
ATOM 1487 N N . GLN A 1 190 ? -10.847 -6.320 19.928 1.00 76.25 190 GLN A N 1
ATOM 1488 C CA . GLN A 1 190 ? -11.991 -5.414 19.768 1.00 76.25 190 GLN A CA 1
ATOM 1489 C C . GLN A 1 190 ? -11.825 -4.544 18.526 1.00 76.25 190 GLN A C 1
ATOM 1491 O O . GLN A 1 190 ? -12.733 -4.432 17.702 1.00 76.25 190 GLN A O 1
ATOM 1496 N N . GLY A 1 191 ? -10.627 -3.981 18.387 1.00 72.50 191 GLY A N 1
ATOM 1497 C CA . GLY A 1 191 ? -10.222 -3.147 17.280 1.00 72.50 191 GLY A CA 1
ATOM 1498 C C . GLY A 1 191 ? -10.281 -3.862 15.947 1.00 72.50 191 GLY A C 1
ATOM 1499 O O . GLY A 1 191 ? -10.389 -3.138 14.976 1.00 72.50 191 GLY A O 1
ATOM 1500 N N . LEU A 1 192 ? -10.267 -5.204 15.872 1.00 76.75 192 LEU A N 1
ATOM 1501 C CA . LEU A 1 192 ? -10.437 -6.050 14.679 1.00 76.75 192 LEU A CA 1
ATOM 1502 C C . LEU A 1 192 ? -11.884 -6.562 14.507 1.00 76.75 192 LEU A C 1
ATOM 1504 O O . LEU A 1 192 ? -12.399 -6.574 13.388 1.00 76.75 192 LEU A O 1
ATOM 1508 N N . GLY A 1 193 ? -12.560 -6.927 15.600 1.00 69.06 193 GLY A N 1
ATOM 1509 C CA . GLY A 1 193 ? -13.834 -7.655 15.596 1.00 69.06 193 GLY A CA 1
ATOM 1510 C C . GLY A 1 193 ? -15.093 -6.876 15.186 1.00 69.06 193 GLY A C 1
ATOM 1511 O O . GLY A 1 193 ? -16.119 -7.503 14.937 1.00 69.06 193 GLY A O 1
ATOM 1512 N N . SER A 1 194 ? -15.060 -5.541 15.085 1.00 69.88 194 SER A N 1
ATOM 1513 C CA . SER A 1 194 ? -16.251 -4.706 14.806 1.00 69.88 194 SER A CA 1
ATOM 1514 C C . SER A 1 194 ? -16.437 -4.279 13.335 1.00 69.88 194 SER A C 1
ATOM 1516 O O . SER A 1 194 ? -17.104 -3.282 13.047 1.00 69.88 194 SER A O 1
ATOM 1518 N N . ARG A 1 195 ? -15.864 -5.018 12.373 1.00 83.25 195 ARG A N 1
ATOM 1519 C CA . ARG A 1 195 ? -15.831 -4.622 10.950 1.00 83.25 195 ARG A CA 1
ATOM 1520 C C . ARG A 1 195 ? -17.016 -5.063 10.116 1.00 83.25 195 ARG A C 1
ATOM 1522 O O . ARG A 1 195 ? -17.490 -6.192 10.202 1.00 83.25 195 ARG A O 1
ATOM 1529 N N . GLN A 1 196 ? -17.428 -4.169 9.221 1.00 85.75 196 GLN A N 1
ATOM 1530 C CA . GLN A 1 196 ? -18.362 -4.503 8.155 1.00 85.75 196 GLN A CA 1
ATOM 1531 C C . GLN A 1 196 ? -17.626 -5.139 6.982 1.00 85.75 196 GLN A C 1
ATOM 1533 O O . GLN A 1 196 ? -16.587 -4.648 6.545 1.00 85.75 196 GLN A O 1
ATOM 1538 N N . TYR A 1 197 ? -18.230 -6.179 6.423 1.00 85.88 197 TYR A N 1
ATOM 1539 C CA . TYR A 1 197 ? -17.777 -6.808 5.192 1.00 85.88 197 TYR A CA 1
ATOM 1540 C C . TYR A 1 197 ? -18.768 -6.528 4.061 1.00 85.88 197 TYR A C 1
ATOM 1542 O O . TYR A 1 197 ? -19.962 -6.331 4.329 1.00 85.88 197 TYR A O 1
ATOM 1550 N N . PRO A 1 198 ? -18.304 -6.489 2.798 1.00 81.94 198 PRO A N 1
ATOM 1551 C CA . PRO A 1 198 ? -19.198 -6.414 1.653 1.00 81.94 198 PRO A CA 1
ATOM 1552 C C . PRO A 1 198 ? -20.266 -7.513 1.722 1.00 81.94 198 PRO A C 1
ATOM 1554 O O . PRO A 1 198 ? -19.971 -8.666 2.015 1.00 81.94 198 PRO A O 1
ATOM 1557 N N . LYS A 1 199 ? -21.528 -7.155 1.462 1.00 74.31 199 LYS A N 1
ATOM 1558 C CA . LYS A 1 199 ? -22.642 -8.122 1.479 1.00 74.31 199 LYS A CA 1
ATOM 1559 C C . LYS A 1 199 ? -22.596 -9.101 0.305 1.00 74.31 199 LYS A C 1
ATOM 1561 O O . LYS A 1 199 ? -23.193 -10.168 0.382 1.00 74.31 199 LYS A O 1
ATOM 1566 N N . ASP A 1 200 ? -21.945 -8.704 -0.786 1.00 68.31 200 ASP A N 1
ATOM 1567 C CA . ASP A 1 200 ? -21.754 -9.546 -1.961 1.00 68.31 200 ASP A CA 1
ATOM 1568 C C . ASP A 1 200 ? -20.632 -10.557 -1.694 1.00 68.31 200 ASP A C 1
ATOM 1570 O O . ASP A 1 200 ? -19.450 -10.211 -1.707 1.00 68.31 200 ASP A O 1
ATOM 1574 N N . THR A 1 201 ? -21.019 -11.808 -1.443 1.00 65.81 201 THR A N 1
ATOM 1575 C CA . THR A 1 201 ? -20.110 -12.930 -1.177 1.00 65.81 201 THR A CA 1
ATOM 1576 C C . THR A 1 201 ? -19.715 -13.695 -2.440 1.00 65.81 201 THR A C 1
ATOM 1578 O O . THR A 1 201 ? -19.101 -14.755 -2.334 1.00 65.81 201 THR A O 1
ATOM 1581 N N . ASN A 1 202 ? -20.064 -13.199 -3.635 1.00 68.06 202 ASN A N 1
ATOM 1582 C CA . ASN A 1 202 ? -19.701 -13.864 -4.884 1.00 68.06 202 ASN A CA 1
ATOM 1583 C C . ASN A 1 202 ? -18.179 -13.980 -5.022 1.00 68.06 202 ASN A C 1
ATOM 1585 O O . ASN A 1 202 ? -17.457 -12.985 -5.058 1.00 68.06 202 ASN A O 1
ATOM 1589 N N . THR A 1 203 ? -17.678 -15.194 -5.172 1.00 66.12 203 THR A N 1
ATOM 1590 C CA . THR A 1 203 ? -16.262 -15.453 -5.433 1.00 66.12 203 THR A CA 1
ATOM 1591 C C . THR A 1 203 ? -15.946 -15.288 -6.923 1.00 66.12 203 THR A C 1
ATOM 1593 O O . THR A 1 203 ? -16.839 -15.182 -7.768 1.00 66.12 203 THR A O 1
ATOM 1596 N N . LEU A 1 204 ? -14.659 -15.228 -7.272 1.00 73.06 204 LEU A N 1
ATOM 1597 C CA . LEU A 1 204 ? -14.216 -15.241 -8.674 1.00 73.06 204 LEU A CA 1
ATOM 1598 C C . LEU A 1 204 ? -14.184 -16.669 -9.254 1.00 73.06 204 LEU A C 1
ATOM 1600 O O . LEU A 1 204 ? -13.710 -16.860 -10.368 1.00 73.06 204 LEU A O 1
ATOM 1604 N N . ASP A 1 205 ? -14.701 -17.672 -8.538 1.00 73.44 205 ASP A N 1
ATOM 1605 C CA . ASP A 1 205 ? -14.637 -19.088 -8.930 1.00 73.44 205 ASP A CA 1
ATOM 1606 C C . ASP A 1 205 ? -15.302 -19.341 -10.290 1.00 73.44 205 ASP A C 1
ATOM 1608 O O . ASP A 1 205 ? -14.812 -20.122 -11.110 1.00 73.44 205 ASP A O 1
ATOM 1612 N N . THR A 1 206 ? -16.387 -18.616 -10.578 1.00 69.75 206 THR A N 1
ATOM 1613 C CA . THR A 1 206 ? -17.049 -18.664 -11.886 1.00 69.75 206 THR A CA 1
ATOM 1614 C C . THR A 1 206 ? -16.181 -1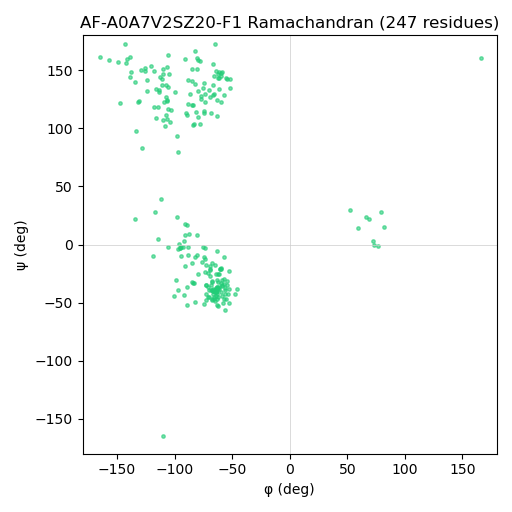8.073 -12.993 1.00 69.75 206 THR A C 1
ATOM 1616 O O . THR A 1 206 ? -16.245 -18.546 -14.118 1.00 69.75 206 THR A O 1
ATOM 1619 N N . LEU A 1 207 ? -15.354 -17.062 -12.704 1.00 75.19 207 LEU A N 1
ATOM 1620 C CA . LEU A 1 207 ? -14.436 -16.480 -13.688 1.00 75.19 207 LEU A CA 1
ATOM 1621 C C . LEU A 1 207 ? -13.270 -17.423 -13.980 1.00 75.19 207 LEU A C 1
ATOM 1623 O O . LEU A 1 207 ? -12.936 -17.610 -15.143 1.00 75.19 207 LEU A O 1
ATOM 1627 N N . PHE A 1 208 ? -12.694 -18.058 -12.955 1.00 76.56 208 PHE A N 1
ATOM 1628 C CA . PHE A 1 208 ? -11.593 -19.013 -13.141 1.00 76.56 208 PHE A CA 1
ATOM 1629 C C . PHE A 1 208 ? -11.997 -20.256 -13.940 1.00 76.56 208 PHE A C 1
ATOM 1631 O O . PHE A 1 208 ? -11.153 -20.884 -14.571 1.00 76.56 208 PHE A O 1
ATOM 1638 N N . SER A 1 209 ? -13.283 -20.606 -13.918 1.00 80.75 209 SER A N 1
ATOM 1639 C CA . SER A 1 209 ? -13.855 -21.710 -14.695 1.00 80.75 209 SER A CA 1
ATOM 1640 C C . SER A 1 209 ? -14.465 -21.277 -16.034 1.00 80.75 209 SER A C 1
ATOM 1642 O O . SER A 1 209 ? -14.922 -22.129 -16.795 1.00 80.75 209 SER A O 1
ATOM 1644 N N . SER A 1 210 ? -14.480 -19.976 -16.339 1.00 82.56 210 SER A N 1
ATOM 1645 C CA . SER A 1 210 ? -15.044 -19.444 -17.582 1.00 82.56 210 SER A CA 1
ATOM 1646 C C . SER A 1 210 ? -14.043 -19.489 -18.734 1.00 82.56 210 SER A C 1
ATOM 1648 O O . SER A 1 210 ? -12.838 -19.338 -18.545 1.00 82.56 210 SER A O 1
ATOM 1650 N N . ASP A 1 211 ? -14.562 -19.614 -19.956 1.00 89.44 211 ASP A N 1
ATOM 1651 C CA . ASP A 1 211 ? -13.77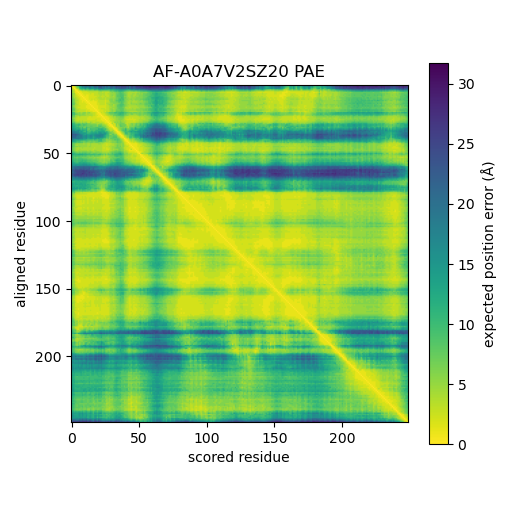2 -19.374 -21.161 1.00 89.44 211 ASP A CA 1
ATOM 1652 C C . ASP A 1 211 ? -13.432 -17.880 -21.260 1.00 89.44 211 ASP A C 1
ATOM 1654 O O . ASP A 1 211 ? -14.302 -17.026 -21.465 1.00 89.44 211 ASP A O 1
ATOM 1658 N N . LEU A 1 212 ? -12.143 -17.570 -21.118 1.00 88.19 212 LEU A N 1
ATOM 1659 C CA . LEU A 1 212 ? -11.631 -16.209 -21.193 1.00 88.19 212 LEU A CA 1
ATOM 1660 C C . LEU A 1 212 ? -11.942 -15.552 -22.543 1.00 88.19 212 LEU A C 1
ATOM 1662 O O . LEU A 1 212 ? -12.225 -14.356 -22.577 1.00 88.19 212 LEU A O 1
ATOM 1666 N N . MET A 1 213 ? -11.945 -16.309 -23.644 1.00 91.12 213 MET A N 1
ATOM 1667 C CA . MET A 1 213 ? -12.273 -15.770 -24.965 1.00 91.12 213 MET A CA 1
ATOM 1668 C C . MET A 1 213 ? -13.763 -15.475 -25.099 1.00 91.12 213 MET A C 1
ATOM 1670 O O . MET A 1 213 ? -14.134 -14.484 -25.729 1.00 91.12 213 MET A O 1
ATOM 1674 N N . ALA A 1 214 ? -14.627 -16.280 -24.482 1.00 91.06 214 ALA A N 1
ATOM 1675 C CA . ALA A 1 214 ? -16.052 -15.974 -24.415 1.00 91.06 214 ALA A CA 1
ATOM 1676 C C . ALA A 1 214 ? -16.309 -14.701 -23.593 1.00 91.06 214 ALA A C 1
ATOM 1678 O O . ALA A 1 214 ? -17.102 -13.857 -24.006 1.00 91.06 214 ALA A O 1
ATOM 1679 N N . LEU A 1 215 ? -15.599 -14.526 -22.471 1.00 89.00 215 LEU A N 1
ATOM 1680 C CA . LEU A 1 215 ? -15.654 -13.296 -21.679 1.00 89.00 215 LEU A CA 1
ATOM 1681 C C . LEU A 1 215 ? -15.115 -12.094 -22.457 1.00 89.00 215 LEU A C 1
ATOM 1683 O O . LEU A 1 215 ? -15.751 -11.049 -22.440 1.00 89.00 215 LEU A O 1
ATOM 1687 N N . TYR A 1 216 ? -13.987 -12.228 -23.155 1.00 88.56 216 TYR A N 1
ATOM 1688 C CA . TYR A 1 216 ? -13.397 -11.166 -23.978 1.00 88.56 216 TYR A CA 1
ATOM 1689 C C . TYR A 1 216 ? -14.346 -10.701 -25.091 1.00 88.56 216 TYR A C 1
ATOM 1691 O O . TYR A 1 216 ? -14.489 -9.506 -25.325 1.00 88.56 216 TYR A O 1
ATOM 1699 N N . ASN A 1 217 ? -15.047 -11.639 -25.734 1.00 91.88 217 ASN A N 1
ATOM 1700 C CA . ASN A 1 217 ? -16.011 -11.352 -26.800 1.00 91.88 217 ASN A CA 1
ATOM 1701 C C . ASN A 1 217 ? -17.433 -11.062 -26.283 1.00 91.88 217 ASN A C 1
ATOM 1703 O O . ASN A 1 217 ? -18.379 -11.021 -27.072 1.00 91.88 217 ASN A O 1
ATOM 1707 N N . ALA A 1 218 ? -17.624 -10.909 -24.970 1.00 92.88 218 ALA A N 1
ATOM 1708 C CA . ALA A 1 218 ? -18.953 -10.754 -24.403 1.00 92.88 218 ALA A CA 1
ATOM 1709 C C . ALA A 1 218 ? -19.611 -9.428 -24.845 1.00 92.88 218 ALA A C 1
ATOM 1711 O O . ALA A 1 218 ? -18.984 -8.369 -24.783 1.00 92.88 218 ALA A O 1
ATOM 1712 N N . PRO A 1 219 ? -20.908 -9.440 -25.209 1.00 93.31 219 PRO A N 1
ATOM 1713 C CA . PRO A 1 219 ? -21.578 -8.280 -25.804 1.00 93.31 219 PRO A CA 1
ATOM 1714 C C . PRO A 1 219 ? -21.737 -7.091 -24.844 1.00 93.31 219 PRO A C 1
ATOM 1716 O O . PRO A 1 219 ? -22.001 -5.975 -25.278 1.00 93.31 219 PRO A O 1
ATOM 1719 N N . PHE A 1 220 ? -21.576 -7.289 -23.530 1.00 91.50 220 PHE A N 1
ATOM 1720 C CA . PHE A 1 220 ? -21.654 -6.184 -22.571 1.00 91.50 220 PHE A CA 1
ATOM 1721 C C . PHE A 1 220 ? -20.467 -5.213 -22.689 1.00 91.50 220 PHE A C 1
ATOM 1723 O O . PHE A 1 220 ? -20.596 -4.056 -22.289 1.00 91.50 220 PHE A O 1
ATOM 1730 N N . TRP A 1 221 ? -19.329 -5.641 -23.256 1.00 92.50 221 TRP A N 1
ATOM 1731 C CA . TRP A 1 221 ? -18.193 -4.747 -23.498 1.00 92.50 221 TRP A CA 1
ATOM 1732 C C . TRP A 1 221 ? -18.535 -3.635 -24.486 1.00 92.50 221 TRP A C 1
ATOM 1734 O O . TRP A 1 221 ? -18.021 -2.527 -24.339 1.00 92.50 221 TRP A O 1
ATOM 1744 N N . ASP A 1 222 ? -19.438 -3.891 -25.438 1.00 91.12 222 ASP A N 1
ATOM 1745 C CA . ASP A 1 222 ? -19.910 -2.870 -26.374 1.00 91.12 222 ASP A CA 1
ATOM 1746 C C . ASP A 1 222 ? -20.644 -1.741 -25.645 1.00 91.12 222 ASP A C 1
ATOM 1748 O O . ASP A 1 222 ? -20.405 -0.573 -25.918 1.00 91.12 222 ASP A O 1
ATOM 1752 N N . GLN A 1 223 ? -21.448 -2.065 -24.634 1.00 91.31 223 GLN A N 1
ATOM 1753 C CA . GLN A 1 223 ? -22.129 -1.046 -23.830 1.00 91.31 223 GLN A CA 1
ATOM 1754 C C . GLN A 1 223 ? -21.154 -0.282 -22.928 1.00 91.31 223 GLN A C 1
ATOM 1756 O O . GLN A 1 223 ? -21.309 0.917 -22.709 1.00 91.31 223 GLN A O 1
ATOM 1761 N N . LEU A 1 224 ? -20.140 -0.968 -22.389 1.00 87.81 224 LEU A N 1
ATOM 1762 C CA . LEU A 1 224 ? -19.158 -0.343 -21.505 1.00 87.81 224 LEU A CA 1
ATOM 1763 C C . LEU A 1 224 ? -18.234 0.620 -22.268 1.00 87.81 224 LEU A C 1
ATOM 1765 O O . LEU A 1 224 ? -17.889 1.682 -21.747 1.00 87.81 224 LEU A O 1
ATOM 1769 N N . LYS A 1 225 ? -17.830 0.259 -23.494 1.00 88.69 225 LYS A N 1
ATOM 1770 C CA . LYS A 1 225 ? -16.898 1.064 -24.297 1.00 88.69 225 LYS A CA 1
ATOM 1771 C C . LYS A 1 225 ? -17.542 2.327 -24.874 1.00 88.69 225 LYS A C 1
ATOM 1773 O O . LYS A 1 225 ? -16.813 3.282 -25.117 1.00 88.69 225 LYS A O 1
ATOM 1778 N N . ASP A 1 226 ? -18.866 2.368 -25.038 1.00 90.75 226 ASP A N 1
ATOM 1779 C CA . ASP A 1 226 ? -19.584 3.533 -25.585 1.00 90.75 226 ASP A CA 1
ATOM 1780 C C . ASP A 1 226 ? -19.367 4.813 -24.754 1.00 90.75 226 ASP A C 1
ATOM 1782 O O . ASP A 1 226 ? -19.349 5.917 -25.296 1.00 90.75 226 ASP A O 1
ATOM 1786 N N . GLY A 1 227 ? -19.150 4.679 -23.439 1.00 89.38 227 GLY A N 1
ATOM 1787 C CA . GLY A 1 227 ? -18.811 5.796 -22.547 1.00 89.38 227 GLY A CA 1
ATOM 1788 C C . GLY A 1 227 ? -17.310 6.100 -22.435 1.00 89.38 227 GLY A C 1
ATOM 1789 O O . GLY A 1 227 ? -16.923 7.013 -21.703 1.00 89.38 227 GLY A O 1
ATOM 1790 N N . CYS A 1 228 ? -16.444 5.331 -23.100 1.00 90.19 228 CYS A N 1
ATOM 1791 C CA . CYS A 1 228 ? -14.998 5.473 -22.980 1.00 90.19 228 CYS A CA 1
ATOM 1792 C C . CYS A 1 228 ? -14.487 6.677 -23.780 1.00 90.19 228 CYS A C 1
ATOM 1794 O O . CYS A 1 228 ? -14.653 6.758 -24.994 1.00 90.19 228 CYS A O 1
ATOM 1796 N N . LEU A 1 229 ? -13.773 7.579 -23.105 1.00 91.88 229 LEU A N 1
ATOM 1797 C CA . LEU A 1 229 ? -13.118 8.732 -23.735 1.00 91.88 229 LEU A CA 1
ATOM 1798 C C . LEU A 1 229 ? -11.664 8.456 -24.151 1.00 91.88 229 LEU A C 1
ATOM 1800 O O . LEU A 1 229 ? -10.972 9.374 -24.579 1.00 91.88 229 LEU A O 1
ATOM 1804 N N . ASN A 1 230 ? -11.170 7.226 -23.965 1.00 86.88 230 ASN A N 1
ATOM 1805 C CA . ASN A 1 230 ? -9.762 6.850 -24.162 1.00 86.88 230 ASN A CA 1
ATOM 1806 C C . ASN A 1 230 ? -8.762 7.742 -23.398 1.00 86.88 230 ASN A C 1
ATOM 1808 O O . ASN A 1 230 ? -7.623 7.916 -23.816 1.00 86.88 230 ASN A O 1
ATOM 1812 N N . CYS A 1 231 ? -9.168 8.296 -22.253 1.00 88.88 231 CYS A N 1
ATOM 1813 C CA . CYS A 1 231 ? -8.334 9.201 -21.457 1.00 88.88 231 CYS A CA 1
ATOM 1814 C C . CYS A 1 231 ? -7.307 8.489 -20.558 1.00 88.88 231 CYS A C 1
ATOM 1816 O O . CYS A 1 231 ? -6.495 9.150 -19.920 1.00 88.88 231 CYS A O 1
ATOM 1818 N N . GLY A 1 232 ? -7.372 7.159 -20.434 1.00 84.00 232 GLY A N 1
ATOM 1819 C CA . GLY A 1 232 ? -6.435 6.370 -19.627 1.00 84.00 232 GLY A CA 1
ATOM 1820 C C . GLY A 1 232 ? -6.602 6.483 -18.105 1.00 84.00 232 GLY A C 1
ATOM 1821 O O . GLY A 1 232 ? -5.900 5.801 -17.374 1.00 84.00 232 GLY A O 1
ATOM 1822 N N . ILE A 1 233 ? -7.550 7.266 -17.574 1.00 83.81 233 ILE A N 1
ATOM 1823 C CA . ILE A 1 233 ? -7.677 7.477 -16.115 1.00 83.81 233 ILE A CA 1
ATOM 1824 C C . ILE A 1 233 ? -7.854 6.179 -15.304 1.00 83.81 233 ILE A C 1
ATOM 1826 O O . ILE A 1 233 ? -7.424 6.088 -14.153 1.00 83.81 233 ILE A O 1
ATOM 1830 N N . CYS A 1 234 ? -8.461 5.151 -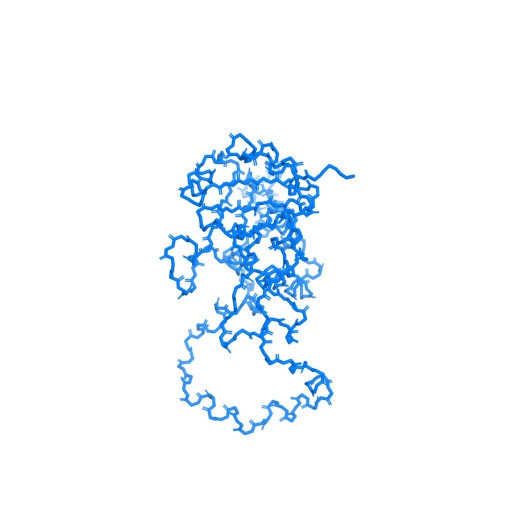15.904 1.00 83.50 234 CYS A N 1
ATOM 1831 C CA . CYS A 1 234 ? -8.624 3.843 -15.278 1.00 83.50 234 CYS A CA 1
ATOM 1832 C C . CYS A 1 234 ? -7.280 3.155 -14.994 1.00 83.50 234 CYS A C 1
ATOM 1834 O O . CYS A 1 234 ? -7.143 2.533 -13.940 1.00 83.50 234 CYS A O 1
ATOM 1836 N N . THR A 1 235 ? -6.278 3.307 -15.866 1.00 83.56 235 THR A N 1
ATOM 1837 C CA . THR A 1 235 ? -4.956 2.693 -15.680 1.00 83.56 235 THR A CA 1
ATOM 1838 C C . THR A 1 235 ? -4.174 3.402 -14.581 1.00 83.56 235 THR A C 1
ATOM 1840 O O . THR A 1 235 ? -3.506 2.735 -13.792 1.00 83.56 235 THR A O 1
ATOM 1843 N N . PHE A 1 236 ? -4.327 4.724 -14.447 1.00 77.75 236 PHE A N 1
ATOM 1844 C CA . PHE A 1 236 ? -3.744 5.501 -13.348 1.00 77.75 236 PHE A CA 1
ATOM 1845 C C . PHE A 1 236 ? -4.374 5.180 -11.993 1.00 77.75 236 PHE A C 1
ATOM 1847 O O . PHE A 1 236 ? -3.680 5.173 -10.980 1.00 77.75 236 PHE A O 1
ATOM 1854 N N . ARG A 1 237 ? -5.680 4.893 -11.959 1.00 77.81 237 ARG A N 1
ATOM 1855 C CA . ARG A 1 237 ? -6.392 4.591 -10.709 1.00 77.81 237 ARG A CA 1
ATOM 1856 C C . ARG A 1 237 ? -6.248 3.139 -10.267 1.00 77.81 237 ARG A C 1
ATOM 1858 O O . ARG A 1 237 ? -6.271 2.872 -9.071 1.00 77.81 237 ARG A O 1
ATOM 1865 N N . CYS A 1 238 ? -6.150 2.202 -11.207 1.00 84.44 238 CYS A N 1
ATOM 1866 C CA . CYS A 1 238 ? -6.014 0.790 -10.884 1.00 84.44 238 CYS A CA 1
ATOM 1867 C C . CYS A 1 238 ? -4.591 0.506 -10.381 1.00 84.44 238 CYS A C 1
ATOM 1869 O O . CYS A 1 238 ? -3.636 0.630 -11.160 1.00 84.44 238 CYS A O 1
ATOM 1871 N N . PRO A 1 239 ? -4.417 0.098 -9.112 1.00 83.31 239 PRO A N 1
ATOM 1872 C CA . PRO A 1 239 ? -3.087 -0.119 -8.574 1.00 83.31 239 PRO A CA 1
ATOM 1873 C C . PRO A 1 239 ? -2.443 -1.393 -9.135 1.00 83.31 239 PRO A C 1
ATOM 1875 O O . PRO A 1 239 ? -1.230 -1.502 -9.083 1.00 83.31 239 PRO A O 1
ATOM 1878 N N . THR A 1 240 ? -3.217 -2.316 -9.722 1.00 88.75 240 THR A N 1
ATOM 1879 C CA . THR A 1 240 ? -2.722 -3.562 -10.341 1.00 88.75 240 THR A CA 1
ATOM 1880 C C . THR A 1 240 ? -2.489 -3.465 -11.847 1.00 88.75 240 THR A C 1
ATOM 1882 O O . THR A 1 240 ? -2.080 -4.443 -12.461 1.00 88.75 240 THR A O 1
ATOM 1885 N N . CYS A 1 241 ? -2.801 -2.330 -12.479 1.00 86.06 241 CYS A N 1
ATOM 1886 C CA . CYS A 1 241 ? -2.412 -2.114 -13.870 1.00 86.06 241 CYS A CA 1
ATOM 1887 C C . CYS A 1 241 ? -0.927 -1.754 -13.918 1.00 86.06 241 CYS A C 1
ATOM 1889 O O . CYS A 1 241 ? -0.518 -0.790 -13.279 1.00 86.06 241 CYS A O 1
ATOM 1891 N N . TYR A 1 242 ? -0.147 -2.446 -14.730 1.00 83.06 242 TYR A N 1
ATOM 1892 C CA . TYR A 1 242 ? 1.249 -2.114 -14.981 1.00 83.06 242 TYR A CA 1
ATOM 1893 C C . TYR A 1 242 ? 1.471 -2.097 -16.494 1.00 83.06 242 TYR A C 1
ATOM 1895 O O . TYR A 1 242 ? 1.137 -3.046 -17.199 1.00 83.06 242 TYR A O 1
ATOM 1903 N N . CYS A 1 243 ? 1.950 -0.969 -17.005 1.00 76.06 243 CYS A N 1
ATOM 1904 C CA . CYS A 1 243 ? 2.408 -0.799 -18.379 1.00 76.06 243 CYS A CA 1
ATOM 1905 C C . CYS A 1 243 ? 3.535 0.225 -18.307 1.00 76.06 243 CYS A C 1
ATOM 1907 O O . CYS A 1 243 ? 3.315 1.332 -17.815 1.00 76.06 243 CYS A O 1
ATOM 1909 N N . PHE A 1 244 ? 4.719 -0.147 -18.763 1.00 74.88 244 PHE A N 1
ATOM 1910 C CA . PHE A 1 244 ? 5.850 0.756 -18.899 1.00 74.88 244 PHE A CA 1
ATOM 1911 C C . PHE A 1 244 ? 6.546 0.449 -20.218 1.00 74.88 244 PHE A C 1
ATOM 1913 O O . PHE A 1 244 ? 6.328 -0.608 -20.814 1.00 74.88 244 PHE A O 1
ATOM 1920 N N . ASP A 1 245 ? 7.342 1.402 -20.670 1.00 69.88 245 ASP A N 1
ATOM 1921 C CA . ASP A 1 245 ? 8.161 1.280 -21.862 1.00 69.88 245 ASP A CA 1
ATOM 1922 C C . ASP A 1 245 ? 9.609 1.600 -21.484 1.00 69.88 245 ASP A C 1
ATOM 1924 O O . ASP A 1 245 ? 9.848 2.347 -20.531 1.00 69.88 245 ASP A O 1
ATOM 1928 N N . ILE A 1 246 ? 10.565 1.018 -22.202 1.00 72.25 246 ILE A N 1
ATOM 1929 C CA . ILE A 1 246 ? 11.991 1.288 -22.012 1.00 72.25 246 ILE A CA 1
ATOM 1930 C C . ILE A 1 246 ? 12.440 2.120 -23.205 1.00 72.25 246 ILE A C 1
ATOM 1932 O O . ILE A 1 246 ? 12.479 1.635 -24.333 1.00 72.25 246 ILE A O 1
ATOM 1936 N N . GLN A 1 247 ? 12.771 3.377 -22.939 1.00 68.06 247 GLN A N 1
ATOM 1937 C CA . GLN A 1 247 ? 13.297 4.308 -23.930 1.00 68.06 247 GLN A CA 1
ATOM 1938 C C . GLN A 1 247 ? 14.790 4.515 -23.651 1.00 68.06 247 GLN A C 1
ATOM 1940 O O . GLN A 1 247 ? 15.167 4.819 -22.519 1.00 68.06 247 GLN A O 1
ATOM 1945 N N . ASP A 1 248 ? 15.622 4.312 -24.669 1.00 61.06 248 ASP A N 1
ATOM 1946 C CA . ASP A 1 248 ? 17.062 4.592 -24.647 1.00 61.06 248 ASP A CA 1
ATOM 1947 C C . ASP A 1 248 ? 17.284 5.821 -25.547 1.00 61.06 248 ASP A C 1
ATOM 1949 O O . ASP A 1 248 ? 17.178 5.715 -26.772 1.00 61.06 248 ASP A O 1
ATOM 1953 N N . GLU A 1 249 ? 17.461 7.000 -24.937 1.00 52.34 249 GLU A N 1
ATOM 1954 C CA . GLU A 1 249 ? 17.759 8.276 -25.618 1.00 52.34 249 GLU A CA 1
ATOM 1955 C C . GLU A 1 249 ? 19.221 8.700 -25.419 1.00 52.34 249 GLU A C 1
ATOM 1957 O O . GLU A 1 249 ? 19.704 8.700 -24.260 1.00 52.34 249 GLU A O 1
#

Nearest PDB structures (foldseek):
  8riu-assembly1_E  TM=4.697E-01  e=1.305E+00  Candidatus Methanoperedenaceae archaeon GB50
  4zn3-assembly1_A  TM=2.838E-01  e=3.136E+00  Methanocaldococcus jannaschii DSM 2661

Solvent-accessible surface area (backbone atoms only — not comparable to full-atom values): 14763 Å² total; per-residue (Å²): 133,86,78,51,29,29,36,38,49,57,88,48,46,64,57,55,59,70,66,55,56,90,50,50,47,78,27,56,32,49,60,79,77,73,64,47,87,73,85,54,83,36,32,72,45,47,64,72,51,53,92,78,73,78,73,58,46,66,43,93,61,61,94,86,48,86,71,46,77,43,81,34,72,61,78,78,72,87,45,36,40,32,44,42,57,42,40,31,64,54,35,43,27,56,59,61,43,40,71,83,40,73,87,38,63,68,55,49,53,52,60,71,57,33,48,37,30,26,32,44,36,58,68,66,56,97,85,51,57,46,58,40,78,76,48,34,47,75,43,63,65,76,36,21,24,44,34,31,62,39,84,98,34,91,58,38,33,36,37,37,38,72,34,71,69,22,34,47,42,48,59,69,74,47,26,92,75,41,47,73,50,92,61,41,65,62,55,48,49,57,45,60,70,74,52,45,71,60,86,74,79,64,64,52,64,67,60,77,73,44,61,64,67,60,60,73,68,35,74,66,54,62,66,59,51,73,75,58,81,83,77,58,61,66,52,72,62,37,59,64,57,82,86,84,82,91,83,89,131

Foldseek 3Di:
DPWFKWKAFLVCPVVLVVPFDPQEDEQEDCCSVPVDDAQDCSALQCLLDPPDDDQWDADDDPPPDPRHPDTDGDDDDSHAYENAAAFQLSLVLLVLLCVVCVVPPVNVVSLVSHAFEHEQAQEDDLPDDQVQVPAWSLRCPNHQKYKFAFVPDRRMIMITGPDPVSSCCCCPRSVVNIHGDPPNPVRVCVRRVNHDTHPDNDHCVVVVVDDPVCVVPPPVVVVVCVPDPVPCRVLSNDSNRDDDDDDDD

Sequence (249 aa):
MRYSVYRIERARLIEALNMLGPGFDVRVPPHLETGESGPGENMVKTFMFPQPEVLFTFKKAPPTAEDVDLLREPSLPHTTTLLFGIRPCDARSIHLNGLAYEEDTYFWRRIEGAIIVGYLCKTVLSTCFCQRVGSGPDDTRYMDVVMMDVEGDHDALLLHGITEKGMIFLSQELGPLLIKCGGAKEEIEQGLGSRQYPKDTNTLDTLFSSDLMALYNAPFWDQLKDGCLNCGICTFRCPTCYCFDIQDE

Radius of gyration: 21.5 Å; Cα contacts (8 Å, |Δi|>4): 350; chains: 1; bounding box: 66×38×56 Å

Mean predicted aligned error: 7.81 Å